Protein AF-A0A2E4TAY1-F1 (afdb_monomer_lite)

Structure (mmCIF, N/CA/C/O backbone):
data_AF-A0A2E4TAY1-F1
#
_entry.id   AF-A0A2E4TAY1-F1
#
loop_
_atom_site.group_PDB
_atom_site.id
_atom_site.type_symbol
_atom_site.label_atom_id
_atom_site.label_alt_id
_atom_site.label_comp_id
_atom_site.label_asym_id
_atom_site.label_entity_id
_atom_site.label_seq_id
_atom_site.pdbx_PDB_ins_code
_atom_site.Cartn_x
_atom_site.Cartn_y
_atom_site.Cartn_z
_atom_site.occupancy
_atom_site.B_iso_or_equiv
_atom_site.auth_seq_id
_atom_site.auth_comp_id
_atom_site.auth_asym_id
_atom_site.auth_atom_id
_atom_site.pdbx_PDB_model_num
ATOM 1 N N . MET A 1 1 ? -22.477 -65.870 -22.272 1.00 44.25 1 MET A N 1
ATOM 2 C CA . MET A 1 1 ? -21.731 -65.241 -21.163 1.00 44.25 1 MET A CA 1
ATOM 3 C C . MET A 1 1 ? -20.694 -64.303 -21.758 1.00 44.25 1 MET A C 1
ATOM 5 O O . MET A 1 1 ? -19.669 -64.761 -22.239 1.00 44.25 1 MET A O 1
ATOM 9 N N . ARG A 1 2 ? -21.010 -63.009 -21.835 1.00 37.31 2 ARG A N 1
ATOM 10 C CA . ARG A 1 2 ? -20.084 -61.945 -22.236 1.00 37.31 2 ARG A CA 1
ATOM 11 C C . ARG A 1 2 ? -20.326 -60.796 -21.263 1.00 37.31 2 ARG A C 1
ATOM 13 O O . ARG A 1 2 ? -21.414 -60.233 -21.249 1.00 37.31 2 ARG A O 1
ATOM 20 N N . HIS A 1 3 ? -19.347 -60.566 -20.396 1.00 42.03 3 HIS A N 1
ATOM 21 C CA . HIS A 1 3 ? -19.322 -59.467 -19.441 1.00 42.03 3 HIS A CA 1
ATOM 22 C C . HIS A 1 3 ? -19.218 -58.146 -20.204 1.00 42.03 3 HIS A C 1
ATOM 24 O O . HIS A 1 3 ? -18.270 -57.957 -20.963 1.00 42.03 3 HIS A O 1
ATOM 30 N N . LEU A 1 4 ? -20.189 -57.256 -20.008 1.00 39.69 4 LEU A N 1
ATOM 31 C CA . LEU A 1 4 ? -20.118 -55.872 -20.460 1.00 39.69 4 LEU A CA 1
ATOM 32 C C . LEU A 1 4 ? -20.006 -54.995 -19.209 1.00 39.69 4 LEU A C 1
ATOM 34 O O . LEU A 1 4 ? -20.989 -54.750 -18.514 1.00 39.69 4 LEU A O 1
ATOM 38 N N . SER A 1 5 ? -18.772 -54.619 -18.883 1.00 43.50 5 SER A N 1
ATOM 39 C CA . SER A 1 5 ? -18.446 -53.682 -17.813 1.00 43.50 5 SER A CA 1
ATOM 40 C C . SER A 1 5 ? -18.876 -52.277 -18.237 1.00 43.50 5 SER A C 1
ATOM 42 O O . SER A 1 5 ? -18.315 -51.719 -19.176 1.00 43.50 5 SER A O 1
ATOM 44 N N . PHE A 1 6 ? -19.868 -51.708 -17.555 1.00 42.25 6 PHE A N 1
ATOM 45 C CA . PHE A 1 6 ? -20.199 -50.289 -17.660 1.00 42.25 6 PHE A CA 1
ATOM 46 C C . PHE A 1 6 ? -19.189 -49.489 -16.826 1.00 42.25 6 PHE A C 1
ATOM 48 O O . PHE A 1 6 ? -19.250 -49.498 -15.598 1.00 42.25 6 PHE A O 1
ATOM 55 N N . LEU A 1 7 ? -18.245 -48.818 -17.494 1.00 43.03 7 LEU A N 1
ATOM 56 C CA . LEU A 1 7 ? -17.467 -47.735 -16.894 1.00 43.03 7 LEU A CA 1
ATOM 57 C C . LEU A 1 7 ? -18.375 -46.501 -16.809 1.00 43.03 7 LEU A C 1
ATOM 59 O O . LEU A 1 7 ? -18.762 -45.937 -17.831 1.00 43.03 7 LEU A O 1
ATOM 63 N N . LEU A 1 8 ? -18.723 -46.096 -15.591 1.00 43.66 8 LEU A N 1
ATOM 64 C CA . LEU A 1 8 ? -19.382 -44.826 -15.314 1.00 43.66 8 LEU A CA 1
ATOM 65 C C . LEU A 1 8 ? -18.298 -43.735 -15.297 1.00 43.66 8 LEU A C 1
ATOM 67 O O . LEU A 1 8 ? -17.559 -43.610 -14.323 1.00 43.66 8 LEU A O 1
ATOM 71 N N . ALA A 1 9 ? -18.158 -42.984 -16.389 1.00 47.88 9 ALA A N 1
ATOM 72 C CA . ALA A 1 9 ? -17.313 -41.796 -16.422 1.00 47.88 9 ALA A CA 1
ATOM 73 C C . ALA A 1 9 ? -18.038 -40.659 -15.683 1.00 47.88 9 ALA A C 1
ATOM 75 O O . ALA A 1 9 ? -18.974 -40.061 -16.211 1.00 47.88 9 ALA A O 1
ATOM 76 N N . ALA A 1 10 ? -17.633 -40.389 -14.441 1.00 51.81 10 ALA A N 1
ATOM 77 C CA . ALA A 1 10 ? -18.048 -39.196 -13.717 1.00 51.81 10 ALA A CA 1
ATOM 78 C C . ALA A 1 10 ? -17.361 -37.978 -14.357 1.00 51.81 10 ALA A C 1
ATOM 80 O O . ALA A 1 10 ? -16.172 -37.741 -14.158 1.00 51.81 10 ALA A O 1
ATOM 81 N N . CYS A 1 11 ? -18.109 -37.239 -15.176 1.00 45.25 11 CYS A N 1
ATOM 82 C CA . CYS A 1 11 ? -17.707 -35.935 -15.684 1.00 45.25 11 CYS A CA 1
ATOM 83 C C . CYS A 1 11 ? -17.751 -34.943 -14.512 1.00 45.25 11 CYS A C 1
ATOM 85 O O . CYS A 1 11 ? -18.814 -34.452 -14.141 1.00 45.25 11 CYS A O 1
ATOM 87 N N . PHE A 1 12 ? -16.600 -34.726 -13.874 1.00 43.72 12 PHE A N 1
ATOM 88 C CA . PHE A 1 12 ? -16.420 -33.708 -12.845 1.00 43.72 12 PHE A CA 1
ATOM 89 C C . PHE A 1 12 ? -16.287 -32.361 -13.563 1.00 43.72 12 PHE A C 1
ATOM 91 O O . PHE A 1 12 ? -15.205 -31.974 -14.000 1.00 43.72 12 PHE A O 1
ATOM 98 N N . THR A 1 13 ? -17.411 -31.681 -13.777 1.00 47.25 13 THR A N 1
ATOM 99 C CA . THR A 1 13 ? -17.416 -30.291 -14.231 1.00 47.25 13 THR A CA 1
ATOM 100 C C . THR A 1 13 ? -16.798 -29.445 -13.126 1.00 47.25 13 THR A C 1
ATOM 102 O O . THR A 1 13 ? -17.443 -29.177 -12.112 1.00 47.25 13 THR A O 1
ATOM 105 N N . CYS A 1 14 ? -15.531 -29.074 -13.299 1.00 45.16 14 CYS A N 1
ATOM 106 C CA . CYS A 1 14 ? -14.877 -28.063 -12.485 1.00 45.16 14 CYS A CA 1
ATOM 107 C C . CYS A 1 14 ? -15.570 -26.730 -12.798 1.00 45.16 14 CYS A C 1
ATOM 109 O O . CYS A 1 14 ? -15.295 -26.099 -13.816 1.00 45.16 14 CYS A O 1
ATOM 111 N N . PHE A 1 15 ? -16.559 -26.365 -11.984 1.00 40.81 15 PHE A N 1
ATOM 112 C CA . PHE A 1 15 ? -17.080 -25.008 -11.960 1.00 40.81 15 PHE A CA 1
ATOM 113 C C . PHE A 1 15 ? -15.963 -24.150 -11.369 1.00 40.81 15 PHE A C 1
ATOM 115 O O . PHE A 1 15 ? -15.734 -24.170 -10.160 1.00 40.81 15 PHE A O 1
ATOM 122 N N . SER A 1 16 ? -15.232 -23.444 -12.226 1.00 41.03 16 SER A N 1
ATOM 123 C CA . SER A 1 16 ? -14.390 -22.334 -11.799 1.00 41.03 16 SER A CA 1
ATOM 124 C C . SER A 1 16 ? -15.330 -21.241 -11.301 1.00 41.03 16 SER A C 1
ATOM 126 O O . SER A 1 16 ? -15.801 -20.412 -12.076 1.00 41.03 16 SER A O 1
ATOM 128 N N . PHE A 1 17 ? -15.683 -21.286 -10.018 1.00 37.72 17 PHE A N 1
ATOM 129 C CA . PHE A 1 17 ? -16.203 -20.103 -9.355 1.00 37.72 17 PHE A CA 1
ATOM 130 C C . PHE A 1 17 ? -15.090 -19.063 -9.430 1.00 37.72 17 PHE A C 1
ATOM 132 O O . PHE A 1 17 ? -13.968 -19.332 -9.000 1.00 37.72 17 PHE A O 1
ATOM 139 N N . ALA A 1 18 ? -15.383 -17.910 -10.031 1.00 38.72 18 ALA A N 1
ATOM 140 C CA . ALA A 1 18 ? -14.562 -16.731 -9.835 1.00 38.72 18 ALA A CA 1
ATOM 141 C C . ALA A 1 18 ? -14.523 -16.496 -8.321 1.00 38.72 18 ALA A C 1
ATOM 143 O O . ALA A 1 18 ? -15.546 -16.181 -7.713 1.00 38.72 18 ALA A O 1
ATOM 144 N N . LEU A 1 19 ? -13.377 -16.782 -7.707 1.00 40.88 19 LEU A N 1
ATOM 145 C CA . LEU A 1 19 ? -13.126 -16.467 -6.315 1.00 40.88 19 LEU A CA 1
ATOM 146 C C . LEU A 1 19 ? -12.999 -14.941 -6.286 1.00 40.88 19 LEU A C 1
ATOM 148 O O . LEU A 1 19 ? -11.935 -14.408 -6.583 1.00 40.88 19 LEU A O 1
ATOM 152 N N . ALA A 1 20 ? -14.101 -14.226 -6.048 1.00 47.81 20 ALA A N 1
ATOM 153 C CA . ALA A 1 20 ? -13.974 -12.852 -5.583 1.00 47.81 20 ALA A CA 1
ATOM 154 C C . ALA A 1 20 ? -13.114 -12.918 -4.315 1.00 47.81 20 ALA A C 1
ATOM 156 O O . ALA A 1 20 ? -13.342 -13.807 -3.487 1.00 47.81 20 ALA A O 1
ATOM 157 N N . ALA A 1 21 ? -12.090 -12.070 -4.208 1.00 54.12 21 ALA A N 1
ATOM 158 C CA . ALA A 1 21 ? -11.317 -11.965 -2.980 1.00 54.12 21 ALA A CA 1
ATOM 159 C C . ALA A 1 21 ? -12.310 -11.725 -1.835 1.00 54.12 21 ALA A C 1
ATOM 161 O O . ALA A 1 21 ? -13.101 -10.786 -1.873 1.00 54.12 21 ALA A O 1
ATOM 162 N N . GLN A 1 22 ? -12.368 -12.664 -0.896 1.00 73.44 22 GLN A N 1
ATOM 163 C CA . GLN A 1 22 ? -13.282 -12.575 0.233 1.00 73.44 22 GLN A CA 1
ATOM 164 C C . GLN A 1 22 ? -12.570 -11.808 1.334 1.00 73.44 22 GLN A C 1
ATOM 166 O O . GLN A 1 22 ? -11.493 -12.222 1.772 1.00 73.44 22 GLN A O 1
ATOM 171 N N . ASN A 1 23 ? -13.170 -10.715 1.797 1.00 92.25 23 ASN A N 1
ATOM 172 C CA . ASN A 1 23 ? -12.646 -10.011 2.954 1.00 92.25 23 ASN A CA 1
ATOM 173 C C . ASN A 1 23 ? -12.952 -10.801 4.210 1.00 92.25 23 ASN A C 1
ATOM 175 O O . ASN A 1 23 ? -14.109 -10.969 4.593 1.00 92.25 23 ASN A O 1
ATOM 179 N N . LEU A 1 24 ? -11.892 -11.259 4.859 1.00 95.81 24 LEU A N 1
ATOM 180 C CA . LEU A 1 24 ? -11.953 -11.964 6.122 1.00 95.81 24 LEU A CA 1
ATOM 181 C C . LEU A 1 24 ? -11.335 -11.083 7.203 1.00 95.81 24 LEU A C 1
ATOM 183 O O . LEU A 1 24 ? -10.310 -10.434 6.985 1.00 95.81 24 LEU A O 1
ATOM 187 N N . THR A 1 25 ? -11.906 -11.104 8.406 1.00 96.19 25 THR A N 1
ATOM 188 C CA . THR A 1 25 ? -11.327 -10.410 9.571 1.00 96.19 25 THR A CA 1
ATOM 189 C C . THR A 1 25 ? -9.891 -10.840 9.878 1.00 96.19 25 THR A C 1
ATOM 191 O O . THR A 1 25 ? -9.180 -10.113 10.561 1.00 96.19 25 THR A O 1
ATOM 194 N N . GLY A 1 26 ? -9.458 -12.014 9.406 1.00 93.75 26 GLY A N 1
ATOM 195 C CA . GLY A 1 26 ? -8.096 -12.513 9.574 1.00 93.75 26 GLY A CA 1
ATOM 196 C C . GLY A 1 26 ? -7.120 -12.220 8.438 1.00 93.75 26 GLY A C 1
ATOM 197 O O . GLY A 1 26 ? -5.929 -12.455 8.629 1.00 93.75 26 GLY A O 1
ATOM 198 N N . THR A 1 27 ? -7.587 -11.737 7.285 1.00 91.88 27 THR A N 1
ATOM 199 C CA . THR A 1 27 ? -6.725 -11.400 6.134 1.00 91.88 27 THR A CA 1
ATOM 200 C C . THR A 1 27 ? -6.729 -9.914 5.804 1.00 91.88 27 THR A C 1
ATOM 202 O O . THR A 1 27 ? -5.795 -9.435 5.171 1.00 91.88 27 THR A O 1
ATOM 205 N N . CYS A 1 28 ? -7.758 -9.190 6.233 1.00 95.12 28 CYS A N 1
ATOM 206 C CA . CYS A 1 28 ? -7.860 -7.752 6.067 1.00 95.12 28 CYS A CA 1
ATOM 207 C C . CYS A 1 28 ? -6.932 -7.016 7.043 1.00 95.12 28 CYS A C 1
ATOM 209 O O . CYS A 1 28 ? -6.973 -7.245 8.253 1.00 95.12 28 CYS A O 1
ATOM 211 N N . ASP A 1 29 ? -6.139 -6.084 6.525 1.00 94.94 29 ASP A N 1
ATOM 212 C CA . ASP A 1 29 ? -5.147 -5.295 7.263 1.00 94.94 29 ASP A CA 1
ATOM 213 C C . ASP A 1 29 ? -5.753 -4.331 8.295 1.00 94.94 29 ASP A C 1
ATOM 215 O O . ASP A 1 29 ? -5.083 -3.933 9.246 1.00 94.94 29 ASP A O 1
ATOM 219 N N . LEU A 1 30 ? -7.043 -4.008 8.164 1.00 95.62 30 LEU A N 1
ATOM 220 C CA . LEU A 1 30 ? -7.785 -3.193 9.132 1.00 95.62 30 LEU A CA 1
ATOM 221 C C . LEU A 1 30 ? -7.914 -3.851 10.520 1.00 95.62 30 LEU A C 1
ATOM 223 O O . LEU A 1 30 ? -8.252 -3.176 11.498 1.00 95.62 30 LEU A O 1
ATOM 227 N N . PHE A 1 31 ? -7.692 -5.166 10.615 1.00 96.50 31 PHE A N 1
ATOM 228 C CA . PHE A 1 31 ? -7.777 -5.923 11.859 1.00 96.50 31 PHE A CA 1
ATOM 229 C C . PHE A 1 31 ? -6.379 -6.269 12.371 1.00 96.50 31 PHE A C 1
ATOM 231 O O . PHE A 1 31 ? -5.722 -7.194 11.903 1.00 96.50 31 PHE A O 1
ATOM 238 N N . GLU A 1 32 ? -5.947 -5.555 13.405 1.00 94.56 32 GLU A N 1
ATOM 239 C CA . GLU A 1 32 ? -4.673 -5.811 14.071 1.00 94.56 32 GLU A CA 1
ATOM 240 C C . GLU A 1 32 ? -4.727 -7.104 14.897 1.00 94.56 32 GLU A C 1
ATOM 242 O O . GLU A 1 32 ? -5.757 -7.440 15.497 1.00 94.56 32 GLU A O 1
ATOM 247 N N . GLU A 1 33 ? -3.586 -7.787 15.022 1.00 93.06 33 GLU A N 1
ATOM 248 C CA . GLU A 1 33 ? -3.459 -8.917 15.939 1.00 93.06 33 GLU A CA 1
ATOM 249 C C . GLU A 1 33 ? -3.536 -8.436 17.399 1.00 93.06 33 GLU A C 1
ATOM 251 O O . GLU A 1 33 ? -2.726 -7.647 17.892 1.00 93.06 33 GLU A O 1
ATOM 256 N N . GLY A 1 34 ? -4.545 -8.916 18.117 1.00 89.62 34 GLY A N 1
ATOM 257 C CA . GLY A 1 34 ? -4.773 -8.625 19.522 1.00 89.62 34 GLY A CA 1
ATOM 258 C C . GLY A 1 34 ? -4.040 -9.586 20.454 1.00 89.62 34 GLY A C 1
ATOM 259 O O . GLY A 1 34 ? -3.967 -10.787 20.226 1.00 89.62 34 GLY A O 1
ATOM 260 N N . ASN A 1 35 ? -3.628 -9.097 21.626 1.00 89.75 35 ASN A N 1
ATOM 261 C CA . ASN A 1 35 ? -2.926 -9.890 22.652 1.00 89.75 35 ASN A CA 1
ATOM 262 C C . ASN A 1 35 ? -3.788 -10.983 23.326 1.00 89.75 35 ASN A C 1
ATOM 264 O O . ASN A 1 35 ? -3.358 -11.619 24.290 1.00 89.75 35 ASN A O 1
ATOM 268 N N . SER A 1 36 ? -5.040 -11.152 22.902 1.00 92.69 36 SER A N 1
ATOM 269 C CA . SER A 1 36 ? -6.010 -12.058 23.505 1.00 92.69 36 SER A CA 1
ATOM 270 C C . SER A 1 36 ? -6.272 -13.219 22.561 1.00 92.69 36 SER A C 1
ATOM 272 O O . SER A 1 36 ? -6.950 -13.038 21.559 1.00 92.69 36 SER A O 1
ATOM 274 N N . ALA A 1 37 ? -5.860 -14.432 22.933 1.00 92.19 37 ALA A N 1
ATOM 275 C CA . ALA A 1 37 ? -6.095 -15.630 22.118 1.00 92.19 37 ALA A CA 1
ATOM 276 C C . ALA A 1 37 ? -7.586 -15.908 21.824 1.00 92.19 37 ALA A C 1
ATOM 278 O O . ALA A 1 37 ? -7.911 -16.555 20.839 1.00 92.19 37 ALA A O 1
ATOM 279 N N . SER A 1 38 ? -8.501 -15.427 22.672 1.00 94.50 38 SER A N 1
ATOM 280 C CA . SER A 1 38 ? -9.954 -15.531 22.457 1.00 94.50 38 SER A CA 1
ATOM 281 C C . SER A 1 38 ? -10.560 -14.378 21.654 1.00 94.50 38 SER A C 1
ATOM 283 O O . SER A 1 38 ? -11.731 -14.447 21.294 1.00 94.50 38 SER A O 1
ATOM 285 N N . TRP A 1 39 ? -9.786 -13.317 21.412 1.00 96.38 39 TRP A N 1
ATOM 286 C CA . TRP A 1 39 ? -10.200 -12.115 20.682 1.00 96.38 39 TRP A CA 1
ATOM 287 C C . TRP A 1 39 ? -9.041 -11.585 19.821 1.00 96.38 39 TRP A C 1
ATOM 289 O O . TRP A 1 39 ? -8.554 -10.479 20.087 1.00 96.38 39 TRP A O 1
ATOM 299 N N . PRO A 1 40 ? -8.532 -12.409 18.886 1.00 96.69 40 PRO A N 1
ATOM 300 C CA . PRO A 1 40 ? -7.261 -12.146 18.221 1.00 96.69 40 PRO A CA 1
ATOM 301 C C . PRO A 1 40 ? -7.331 -11.089 17.115 1.00 96.69 40 PRO A C 1
ATOM 303 O O . PRO A 1 40 ? -6.284 -10.577 16.758 1.00 96.69 40 PRO A O 1
ATOM 306 N N . TYR A 1 41 ? -8.508 -10.718 16.605 1.00 97.88 41 TYR A N 1
ATOM 307 C CA . TYR A 1 41 ? -8.628 -9.747 15.506 1.00 97.88 41 TYR A CA 1
ATOM 308 C C . TYR A 1 41 ? -9.264 -8.460 16.012 1.00 97.88 41 TYR A C 1
ATOM 310 O O . TYR A 1 41 ? -10.348 -8.492 16.601 1.00 97.88 41 TYR A O 1
ATOM 318 N N . VAL A 1 42 ? -8.582 -7.329 15.849 1.00 98.00 42 VAL A N 1
ATOM 319 C CA . VAL A 1 42 ? -8.927 -6.084 16.536 1.00 98.00 42 VAL A CA 1
ATOM 320 C C . VAL A 1 42 ? -9.044 -4.930 15.552 1.00 98.00 42 VAL A C 1
ATOM 322 O O . VAL A 1 42 ? -8.051 -4.445 15.031 1.00 98.00 42 VAL A O 1
ATOM 325 N N . LEU A 1 43 ? -10.262 -4.419 15.393 1.00 97.88 43 LEU A N 1
ATOM 326 C CA . LEU A 1 43 ? -10.528 -3.171 14.688 1.00 97.88 43 LEU A CA 1
ATOM 327 C C . LEU A 1 43 ? -10.475 -2.006 15.682 1.00 97.88 43 LEU A C 1
ATOM 329 O O . LEU A 1 43 ? -11.249 -1.960 16.648 1.00 97.88 43 LEU A O 1
ATOM 333 N N . THR A 1 44 ? -9.572 -1.054 15.464 1.00 97.12 44 THR A N 1
ATOM 334 C CA . THR A 1 44 ? -9.494 0.167 16.277 1.00 97.12 44 THR A CA 1
ATOM 335 C C . THR A 1 44 ? -10.462 1.211 15.724 1.00 97.12 44 THR A C 1
ATOM 337 O O . THR A 1 44 ? -10.359 1.593 14.570 1.00 97.12 44 THR A O 1
ATOM 340 N N . ALA A 1 45 ? -11.403 1.678 16.549 1.00 97.12 45 ALA A N 1
ATOM 341 C CA . ALA A 1 45 ? -12.355 2.714 16.147 1.00 97.12 45 ALA A CA 1
ATOM 342 C C . ALA A 1 45 ? -11.848 4.125 16.459 1.00 97.12 45 ALA A C 1
ATOM 344 O O . ALA A 1 45 ? -12.112 5.059 15.716 1.00 97.12 45 ALA A O 1
ATOM 345 N N . THR A 1 46 ? -11.160 4.276 17.594 1.00 97.25 46 THR A N 1
ATOM 346 C CA . THR A 1 46 ? -10.519 5.532 17.991 1.00 97.25 46 THR A CA 1
ATOM 347 C C . THR A 1 46 ? -9.483 5.299 19.095 1.00 97.25 46 THR A C 1
ATOM 349 O O . THR A 1 46 ? -9.593 4.355 19.894 1.00 97.25 46 THR A O 1
ATOM 352 N N . SER A 1 47 ? -8.491 6.179 19.149 1.00 96.31 47 SER A N 1
ATOM 353 C CA . SER A 1 47 ? -7.466 6.349 20.170 1.00 96.31 47 SER A CA 1
ATOM 354 C C . SER A 1 47 ? -7.730 7.619 21.006 1.00 96.31 47 SER A C 1
ATOM 356 O O . SER A 1 47 ? -8.468 8.497 20.568 1.00 96.31 47 SER A O 1
ATOM 358 N N . PRO A 1 48 ? -7.147 7.766 22.213 1.00 95.06 48 PRO A N 1
ATOM 359 C CA . PRO A 1 48 ? -7.395 8.937 23.056 1.00 95.06 48 PRO A CA 1
ATOM 360 C C . PRO A 1 48 ? -6.918 10.252 22.427 1.00 95.06 48 PRO A C 1
ATOM 362 O O . PRO A 1 48 ? -7.485 11.297 22.727 1.00 95.06 48 PRO A O 1
ATOM 365 N N . ASP A 1 49 ? -5.910 10.196 21.557 1.00 94.44 49 ASP A N 1
ATOM 366 C CA . ASP A 1 49 ? -5.346 11.378 20.904 1.00 94.44 49 ASP A CA 1
ATOM 367 C C . ASP A 1 49 ? -6.173 11.823 19.682 1.00 94.44 49 ASP A C 1
ATOM 369 O O . ASP A 1 49 ? -5.977 12.927 19.168 1.00 94.44 49 ASP A O 1
ATOM 373 N N . ASP A 1 50 ? -7.131 11.001 19.238 1.00 93.88 50 ASP A N 1
ATOM 374 C CA . ASP A 1 50 ? -7.969 11.322 18.089 1.00 93.88 50 ASP A CA 1
ATOM 375 C C . ASP A 1 50 ? -9.021 12.386 18.450 1.00 93.88 50 ASP A C 1
ATOM 377 O O . ASP A 1 50 ? -9.715 12.284 19.476 1.00 93.88 50 ASP A O 1
ATOM 381 N N . PRO A 1 51 ? -9.247 13.378 17.572 1.00 92.62 51 PRO A N 1
ATOM 382 C CA . PRO A 1 51 ? -10.369 14.292 17.709 1.00 92.62 51 PRO A CA 1
ATOM 383 C C . PRO A 1 51 ? -11.700 13.532 17.777 1.00 92.62 51 PRO A C 1
ATOM 385 O O . PRO A 1 51 ? -12.059 12.785 16.873 1.00 92.62 51 PRO A O 1
ATOM 388 N N . GLY A 1 52 ? -12.471 13.751 18.843 1.00 92.88 52 GLY A N 1
ATOM 389 C CA . GLY A 1 52 ? -13.777 13.105 19.001 1.00 92.88 52 GLY A CA 1
ATOM 390 C C . GLY A 1 52 ? -13.728 11.691 19.585 1.00 92.88 52 GLY A C 1
ATOM 391 O O . GLY A 1 52 ? -14.760 11.023 19.597 1.00 92.88 52 GLY A O 1
ATOM 392 N N . SER A 1 53 ? -12.603 11.251 20.155 1.00 96.75 53 SER A N 1
ATOM 393 C CA . SER A 1 53 ? -12.495 9.946 20.831 1.00 96.75 53 SER A CA 1
ATOM 394 C C . SER A 1 53 ? -13.518 9.747 21.972 1.00 96.75 53 SER A C 1
ATOM 396 O O . SER A 1 53 ? -14.010 8.641 22.245 1.00 96.75 53 SER A O 1
ATOM 398 N N . SER A 1 54 ? -13.936 10.847 22.604 1.00 96.56 54 SER A N 1
ATOM 399 C CA . SER A 1 54 ? -15.005 10.894 23.609 1.00 96.56 54 SER A CA 1
ATOM 400 C C . SER A 1 54 ? -16.427 10.785 23.029 1.00 96.56 54 SER A C 1
ATOM 402 O O . SER A 1 54 ? -17.361 10.434 23.760 1.00 96.56 54 SER A O 1
ATOM 404 N N . ALA A 1 55 ? -16.619 11.017 21.726 1.00 97.25 55 ALA A N 1
ATOM 405 C CA . ALA A 1 55 ? -17.912 10.930 21.049 1.00 97.25 55 ALA A CA 1
ATOM 406 C C . ALA A 1 55 ? -18.409 9.479 20.923 1.00 97.25 55 ALA A C 1
ATOM 408 O O . ALA A 1 55 ? -17.702 8.515 21.239 1.00 97.25 55 ALA A O 1
ATOM 409 N N . SER A 1 56 ? -19.665 9.318 20.495 1.00 97.56 56 SER A N 1
ATOM 410 C CA . SER A 1 56 ? -20.230 7.993 20.232 1.00 97.56 56 SER A CA 1
ATOM 411 C C . SER A 1 56 ? -19.475 7.331 19.086 1.00 97.56 56 SER A C 1
ATOM 413 O O . SER A 1 56 ? -19.298 7.963 18.054 1.00 97.56 56 SER A O 1
ATOM 415 N N . GLN A 1 57 ? -19.085 6.072 19.268 1.00 98.12 57 GLN A N 1
ATOM 416 C CA . GLN A 1 57 ? -18.381 5.294 18.249 1.00 98.12 57 GLN A CA 1
ATOM 417 C C . GLN A 1 57 ? -19.323 4.224 17.708 1.00 98.12 57 GLN A C 1
ATOM 419 O O . GLN A 1 57 ? -19.909 3.492 18.510 1.00 98.12 57 GLN A O 1
ATOM 424 N N . THR A 1 58 ? -19.488 4.132 16.393 1.00 97.88 58 THR A N 1
ATOM 425 C CA . THR A 1 58 ? -20.379 3.139 15.772 1.00 97.88 58 THR A CA 1
ATOM 426 C C . THR A 1 58 ? -19.614 2.315 14.755 1.00 97.88 58 THR A C 1
ATOM 428 O O . THR A 1 58 ? -18.905 2.890 13.944 1.00 97.88 58 THR A O 1
ATOM 431 N N . MET A 1 59 ? -19.764 0.995 14.791 1.00 98.12 59 MET A N 1
ATOM 432 C CA . MET A 1 59 ? -19.291 0.100 13.739 1.00 98.12 59 MET A CA 1
ATOM 433 C C . MET A 1 59 ? -20.484 -0.588 13.093 1.00 98.12 59 MET A C 1
ATOM 435 O O . MET A 1 59 ? -21.390 -1.045 13.796 1.00 98.12 59 MET A O 1
ATOM 439 N N . GLU A 1 60 ? -20.474 -0.643 11.769 1.00 98.31 60 GLU A N 1
ATOM 440 C CA . GLU A 1 60 ? -21.397 -1.458 10.991 1.00 98.31 60 GLU A CA 1
ATOM 441 C C . GLU A 1 60 ? -20.595 -2.437 10.148 1.00 98.31 60 GLU A C 1
ATOM 443 O O . GLU A 1 60 ? -19.686 -2.033 9.429 1.00 98.31 60 GLU A O 1
ATOM 448 N N . ILE A 1 61 ? -20.924 -3.721 10.247 1.00 98.06 61 ILE A N 1
ATOM 449 C CA . ILE A 1 61 ? -20.297 -4.775 9.452 1.00 98.06 61 ILE A CA 1
ATOM 450 C C . ILE A 1 61 ? -21.380 -5.658 8.842 1.00 98.06 61 ILE A C 1
ATOM 452 O O . ILE A 1 61 ? -22.241 -6.173 9.562 1.00 98.06 61 ILE A O 1
ATOM 456 N N . ASN A 1 62 ? -21.367 -5.820 7.521 1.00 97.25 62 ASN A N 1
ATOM 457 C CA . ASN A 1 62 ? -22.259 -6.752 6.838 1.00 97.25 62 ASN A CA 1
ATOM 458 C C . ASN A 1 62 ? -21.549 -8.094 6.667 1.00 97.25 62 ASN A C 1
ATOM 460 O O . ASN A 1 62 ? -20.599 -8.202 5.903 1.00 97.25 62 ASN A O 1
ATOM 464 N N . VAL A 1 63 ? -21.995 -9.103 7.415 1.00 97.38 63 VAL A N 1
ATOM 465 C CA . VAL A 1 63 ? -21.368 -10.429 7.449 1.00 97.38 63 VAL A CA 1
ATOM 466 C C . VAL A 1 63 ? -22.011 -11.332 6.402 1.00 97.38 63 VAL A C 1
ATOM 468 O O . VAL A 1 63 ? -23.220 -11.574 6.442 1.00 97.38 63 VAL A O 1
ATOM 471 N N . LEU A 1 64 ? -21.199 -11.876 5.502 1.00 95.81 64 LEU A N 1
ATOM 472 C CA . LEU A 1 64 ? -21.625 -12.803 4.454 1.00 95.81 64 LEU A CA 1
ATOM 473 C C .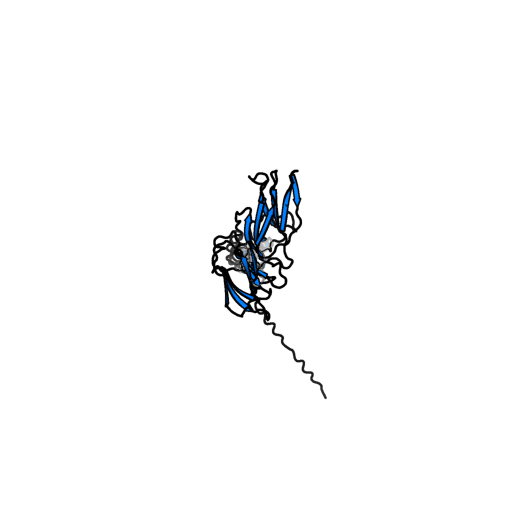 LEU A 1 64 ? -21.546 -14.264 4.900 1.00 95.81 64 LEU A C 1
ATOM 475 O O . LEU A 1 64 ? -22.446 -15.054 4.602 1.00 95.81 64 LEU A O 1
ATOM 479 N N . ALA A 1 65 ? -20.514 -14.606 5.670 1.00 95.69 65 ALA A N 1
ATOM 480 C CA . ALA A 1 65 ? -20.303 -15.931 6.238 1.00 95.69 65 ALA A CA 1
ATOM 481 C C . ALA A 1 65 ? -19.476 -15.846 7.527 1.00 95.69 65 ALA A C 1
ATOM 483 O O . ALA A 1 65 ? -18.744 -14.890 7.760 1.00 95.69 65 ALA A O 1
ATOM 484 N N . MET A 1 66 ? -19.612 -16.843 8.401 1.00 95.75 66 MET A N 1
ATOM 485 C CA . MET A 1 66 ? -18.826 -16.947 9.633 1.00 95.75 66 MET A CA 1
ATOM 486 C C . MET A 1 66 ? -18.915 -18.366 10.208 1.00 95.75 66 MET A C 1
ATOM 488 O O . MET A 1 66 ? -19.908 -19.061 9.962 1.00 95.75 66 MET A O 1
ATOM 492 N N . PRO A 1 67 ? -17.937 -18.801 11.017 1.00 95.62 67 PRO A N 1
ATOM 493 C CA . PRO A 1 67 ? -18.047 -20.048 11.759 1.00 95.62 67 PRO A CA 1
ATOM 494 C C . PRO A 1 67 ? -19.083 -19.952 12.887 1.00 95.62 67 PRO A C 1
ATOM 496 O O . PRO A 1 67 ? -19.366 -18.877 13.428 1.00 95.62 67 PRO A O 1
ATOM 499 N N . ASP A 1 68 ? -19.610 -21.107 13.295 1.00 92.75 68 ASP A N 1
ATOM 500 C CA . ASP A 1 68 ? -20.534 -21.202 14.424 1.00 92.75 68 ASP A CA 1
ATOM 501 C C . ASP A 1 68 ? -19.915 -20.608 15.698 1.00 92.75 68 ASP A C 1
ATOM 503 O O . ASP A 1 68 ? -18.808 -20.957 16.111 1.00 92.75 68 ASP A O 1
ATOM 507 N N . GLY A 1 69 ? -20.659 -19.717 16.355 1.00 89.62 69 GLY A N 1
ATOM 508 C CA . GLY A 1 69 ? -20.216 -19.072 17.592 1.00 89.62 69 GLY A CA 1
ATOM 509 C C . GLY A 1 69 ? -19.250 -17.900 17.398 1.00 89.62 69 GLY A C 1
ATOM 510 O O . GLY A 1 69 ? -18.739 -17.384 18.396 1.00 89.62 69 GLY A O 1
ATOM 511 N N . ALA A 1 70 ? -19.025 -17.442 16.159 1.00 96.25 70 ALA A N 1
ATOM 512 C CA . ALA A 1 70 ? -18.336 -16.182 15.911 1.00 96.25 70 ALA A CA 1
ATOM 513 C C . ALA A 1 70 ? -19.027 -15.031 16.662 1.00 96.25 70 ALA A C 1
ATOM 515 O O . ALA A 1 70 ? -20.249 -14.851 16.633 1.00 96.25 70 ALA A O 1
ATOM 516 N N . SER A 1 71 ? -18.230 -14.261 17.392 1.00 97.88 71 SER A N 1
ATOM 517 C CA . SER A 1 71 ? -18.707 -13.170 18.230 1.00 97.88 71 SER A CA 1
ATOM 518 C C . SER A 1 71 ? -17.735 -12.002 18.182 1.00 97.88 71 SER A C 1
ATOM 520 O O . SER A 1 71 ? -16.569 -12.151 17.807 1.00 97.88 71 SER A O 1
ATOM 522 N N . TYR A 1 72 ? -18.222 -10.832 18.579 1.00 97.81 72 TYR A N 1
ATOM 523 C CA . TYR A 1 72 ? -17.406 -9.650 18.814 1.00 97.81 72 TYR A CA 1
ATOM 524 C C . TYR A 1 72 ? -17.561 -9.184 20.269 1.00 97.81 72 TYR A C 1
ATOM 526 O O . TYR A 1 72 ? -18.528 -9.523 20.959 1.00 97.81 72 TYR A O 1
ATOM 534 N N . ARG A 1 73 ? -16.621 -8.376 20.755 1.00 97.75 73 ARG A N 1
ATOM 535 C CA . ARG A 1 73 ? -16.775 -7.609 21.996 1.00 97.75 73 ARG A CA 1
ATOM 536 C C . ARG A 1 73 ? -16.207 -6.208 21.846 1.00 97.75 73 ARG A C 1
ATOM 538 O O . ARG A 1 73 ? -15.291 -5.968 21.063 1.00 97.75 73 ARG A O 1
ATOM 545 N N . VAL A 1 74 ? -16.710 -5.292 22.665 1.00 98.19 74 VAL A N 1
ATOM 546 C CA . VAL A 1 74 ? -16.179 -3.928 22.760 1.00 98.19 74 VAL A CA 1
ATOM 547 C C . VAL A 1 74 ? -15.106 -3.877 23.843 1.00 98.19 74 VAL A C 1
ATOM 549 O O . VAL A 1 74 ? -15.386 -4.172 25.007 1.00 98.19 74 VAL A O 1
ATOM 552 N N . ALA A 1 75 ? -13.901 -3.454 23.481 1.00 97.69 75 ALA A N 1
ATOM 553 C CA . ALA A 1 75 ? -12.850 -3.076 24.415 1.00 97.69 75 ALA A CA 1
ATOM 554 C C . ALA A 1 75 ? -12.725 -1.549 24.424 1.00 97.69 75 ALA A C 1
ATOM 556 O O . ALA A 1 75 ? -12.642 -0.925 23.370 1.00 97.69 75 ALA A O 1
ATOM 557 N N . LYS A 1 76 ? -12.725 -0.923 25.600 1.00 97.38 76 LYS A N 1
ATOM 558 C CA . LYS A 1 76 ? -12.597 0.537 25.713 1.00 97.38 76 LYS A CA 1
ATOM 559 C C . LYS A 1 76 ? -11.868 0.958 26.974 1.00 97.38 76 LYS A C 1
ATOM 561 O O . LYS A 1 76 ? -11.910 0.227 27.962 1.00 97.38 76 LYS A O 1
ATOM 566 N N . THR A 1 77 ? -11.273 2.143 26.991 1.00 97.75 77 THR A N 1
ATOM 567 C CA . THR A 1 77 ? -10.755 2.713 28.242 1.00 97.75 77 THR A CA 1
ATOM 568 C C . THR A 1 77 ? -11.858 3.434 29.023 1.00 97.75 77 THR A C 1
ATOM 570 O O . THR A 1 77 ? -12.817 3.972 28.463 1.00 97.75 77 THR A O 1
ATOM 573 N N . VAL A 1 78 ? -11.765 3.394 30.353 1.00 95.81 78 VAL A N 1
ATOM 574 C CA . VAL A 1 78 ? -12.609 4.183 31.268 1.00 95.81 78 VAL A CA 1
ATOM 575 C C . VAL A 1 78 ? -11.864 5.433 31.742 1.00 95.81 78 VAL A C 1
ATOM 577 O O . VAL A 1 78 ? -10.673 5.570 31.492 1.00 95.81 78 VAL A O 1
ATOM 580 N N . ALA A 1 79 ? -12.538 6.323 32.480 1.00 94.50 79 ALA A N 1
ATOM 581 C CA . ALA A 1 79 ? -11.995 7.627 32.890 1.00 94.50 79 ALA A CA 1
ATOM 582 C C . ALA A 1 79 ? -10.642 7.557 33.624 1.00 94.50 79 ALA A C 1
ATOM 584 O O . ALA A 1 79 ? -9.862 8.497 33.577 1.00 94.50 79 ALA A O 1
ATOM 585 N N . ASN A 1 80 ? -10.357 6.441 34.301 1.00 93.19 80 ASN A N 1
ATOM 586 C CA . ASN A 1 80 ? -9.094 6.212 35.005 1.00 93.19 80 ASN A CA 1
ATOM 587 C C . ASN A 1 80 ? -7.999 5.580 34.115 1.00 93.19 80 ASN A C 1
ATOM 589 O O . ASN A 1 80 ? -7.053 4.997 34.633 1.00 93.19 80 ASN A O 1
ATOM 593 N N . GLY A 1 81 ? -8.172 5.570 32.791 1.00 91.88 81 GLY A N 1
ATOM 594 C CA . GLY A 1 81 ? -7.246 4.968 31.822 1.00 91.88 81 GLY A CA 1
ATOM 595 C C . GLY A 1 81 ? -7.273 3.434 31.746 1.00 91.88 81 GLY A C 1
ATOM 596 O O . GLY A 1 81 ? -6.728 2.859 30.810 1.00 91.88 81 GLY A O 1
ATOM 597 N N . ASN A 1 82 ? -7.930 2.749 32.688 1.00 96.19 82 ASN A N 1
ATOM 598 C CA . ASN A 1 82 ? -8.023 1.287 32.686 1.00 96.19 82 ASN A CA 1
ATOM 599 C C . ASN A 1 82 ? -8.880 0.763 31.524 1.00 96.19 82 ASN A C 1
ATOM 601 O O . ASN A 1 82 ? -9.887 1.370 31.159 1.00 96.19 82 ASN A O 1
ATOM 605 N N . TRP A 1 83 ? -8.536 -0.419 31.012 1.00 97.00 83 TRP A N 1
ATOM 606 C CA . TRP A 1 83 ? -9.352 -1.126 30.028 1.00 97.00 83 TRP A CA 1
ATOM 607 C C . TRP A 1 83 ? -10.582 -1.777 30.664 1.00 97.00 83 TRP A C 1
ATOM 609 O O . TRP A 1 83 ? -10.507 -2.441 31.698 1.00 97.00 83 TRP A O 1
ATOM 619 N N . PHE A 1 84 ? -11.715 -1.618 29.993 1.00 96.88 84 PHE A N 1
ATOM 620 C CA . PHE A 1 84 ? -12.955 -2.339 30.211 1.00 96.88 84 PHE A CA 1
ATOM 621 C C . PHE A 1 84 ? -13.244 -3.202 28.982 1.00 96.88 84 PHE A C 1
ATOM 623 O O . PHE A 1 84 ? -13.294 -2.699 27.858 1.00 96.88 84 PHE A O 1
ATOM 630 N N . PHE A 1 85 ? -13.483 -4.490 29.210 1.00 97.19 85 PHE A N 1
ATOM 631 C CA . PHE A 1 85 ? -13.871 -5.443 28.175 1.00 97.19 85 PHE A CA 1
ATOM 632 C C . PHE A 1 85 ? -15.339 -5.809 28.371 1.00 97.19 85 PHE A C 1
ATOM 634 O O . PHE A 1 85 ? -15.726 -6.294 29.434 1.00 97.19 85 PHE A O 1
ATOM 641 N N . GLY A 1 86 ? -16.156 -5.542 27.355 1.00 95.94 86 GLY A N 1
ATOM 642 C CA . GLY A 1 86 ? -17.557 -5.934 27.335 1.00 95.94 86 GLY A CA 1
ATOM 643 C C . GLY A 1 86 ? -17.740 -7.449 27.246 1.00 95.94 86 GLY A C 1
ATOM 644 O O . GLY A 1 86 ? -16.799 -8.205 26.994 1.00 95.94 86 GLY A O 1
ATOM 645 N N . ASN A 1 87 ? -18.985 -7.879 27.429 1.00 96.31 87 ASN A N 1
ATOM 646 C CA . ASN A 1 87 ? -19.376 -9.263 27.190 1.00 96.31 87 ASN A CA 1
ATOM 647 C C . ASN A 1 87 ? -19.283 -9.596 25.693 1.00 96.31 87 ASN A C 1
ATOM 649 O O . ASN A 1 87 ? -19.359 -8.701 24.850 1.00 96.31 87 ASN A O 1
ATOM 653 N N . ALA A 1 88 ? -19.150 -10.885 25.384 1.00 97.44 88 ALA A N 1
ATOM 654 C CA . ALA A 1 88 ? -19.265 -11.383 24.020 1.00 97.44 88 ALA A CA 1
ATOM 655 C C . ALA A 1 88 ? -20.683 -11.146 23.487 1.00 97.44 88 ALA A C 1
ATOM 657 O O . ALA A 1 88 ? -21.662 -11.490 24.155 1.00 97.44 88 ALA A O 1
ATOM 658 N N . THR A 1 89 ? -20.777 -10.619 22.274 1.00 97.62 89 THR A N 1
ATOM 659 C CA . THR A 1 89 ? -22.018 -10.500 21.514 1.00 97.62 89 THR A CA 1
ATOM 660 C C . THR A 1 89 ? -21.882 -11.349 20.258 1.00 97.62 89 THR A C 1
ATOM 662 O O . THR A 1 89 ? -20.915 -11.201 19.513 1.00 97.62 89 THR A O 1
ATOM 665 N N . ALA A 1 90 ? -22.823 -12.267 20.036 1.00 97.25 90 ALA A N 1
ATOM 666 C CA . ALA A 1 90 ? -22.822 -13.110 18.845 1.00 97.25 90 ALA A CA 1
ATOM 667 C C . ALA A 1 90 ? -23.000 -12.257 17.582 1.00 97.25 90 ALA A C 1
ATOM 669 O O . ALA A 1 90 ? -23.815 -11.333 17.575 1.00 97.25 90 ALA A O 1
ATOM 670 N N . LEU A 1 91 ? -22.246 -12.585 16.535 1.00 97.31 91 LEU A N 1
ATOM 671 C CA . LEU A 1 91 ? -22.480 -12.041 15.203 1.00 97.31 91 LEU A CA 1
ATOM 672 C C . LEU A 1 91 ? -23.677 -12.751 14.561 1.00 97.31 91 LEU A C 1
ATOM 674 O O . LEU A 1 91 ? -24.052 -13.860 14.949 1.00 97.31 91 LEU A O 1
ATOM 678 N N . SER A 1 92 ? -24.288 -12.092 13.583 1.00 96.12 92 SER A N 1
ATOM 679 C CA . SER A 1 92 ? -25.357 -12.635 12.743 1.00 96.12 92 SER A CA 1
ATOM 680 C C . SER A 1 92 ? -25.019 -12.427 11.269 1.00 96.12 92 SER A C 1
ATOM 682 O O . SER A 1 92 ? -24.282 -11.502 10.945 1.00 96.12 92 SER A O 1
ATOM 684 N N . LEU A 1 93 ? -25.533 -13.279 10.378 1.00 96.69 93 LEU A N 1
ATOM 685 C CA . LEU A 1 93 ? -25.430 -13.027 8.937 1.00 96.69 93 LEU A CA 1
ATOM 686 C C . LEU A 1 93 ? -26.222 -11.763 8.576 1.00 96.69 93 LEU A C 1
ATOM 688 O O . LEU A 1 93 ? -27.323 -11.553 9.093 1.00 96.69 93 LEU A O 1
ATOM 692 N N . GLY A 1 94 ? -25.682 -10.960 7.666 1.00 97.00 94 GLY A N 1
ATOM 693 C CA . GLY A 1 94 ? -26.190 -9.638 7.324 1.00 97.00 94 GLY A CA 1
ATOM 694 C C . GLY A 1 94 ? -25.579 -8.523 8.178 1.00 97.00 94 GLY A C 1
ATOM 695 O O . GLY A 1 94 ? -24.506 -8.668 8.768 1.00 97.00 94 GLY A O 1
ATOM 696 N N . LEU A 1 95 ? -26.268 -7.382 8.229 1.00 97.19 95 LEU A N 1
ATOM 697 C CA . LEU A 1 95 ? -25.771 -6.170 8.872 1.00 97.19 95 LEU A CA 1
ATOM 698 C C . LEU A 1 95 ? -25.797 -6.279 10.403 1.00 97.19 95 LEU A C 1
ATOM 700 O O . LEU A 1 95 ? -26.855 -6.451 11.012 1.00 97.19 95 LEU A O 1
ATOM 704 N N . ASN A 1 96 ? -24.636 -6.095 11.026 1.00 97.81 96 ASN A N 1
ATOM 705 C CA . ASN A 1 96 ? -24.470 -5.974 12.469 1.00 97.81 96 ASN A CA 1
ATOM 706 C C . ASN A 1 96 ? -24.067 -4.531 12.795 1.00 97.81 96 ASN A C 1
ATOM 708 O O . ASN A 1 96 ? -23.013 -4.074 12.361 1.00 97.81 96 ASN A O 1
ATOM 712 N N . THR A 1 97 ? -24.879 -3.833 13.592 1.00 97.69 97 THR A N 1
ATOM 713 C CA . THR A 1 97 ? -24.611 -2.454 14.032 1.00 97.69 97 THR A CA 1
ATOM 714 C C . THR A 1 97 ? -24.271 -2.429 15.518 1.00 97.69 97 THR A C 1
ATOM 716 O O . THR A 1 97 ? -25.026 -2.923 16.360 1.00 97.69 97 THR A O 1
ATOM 719 N N . VAL A 1 98 ? -23.145 -1.808 15.860 1.00 96.50 98 VAL A N 1
ATOM 720 C CA . VAL A 1 98 ? -22.623 -1.720 17.224 1.00 96.50 98 VAL A CA 1
ATOM 721 C C . VAL A 1 98 ? -22.362 -0.267 17.578 1.00 96.50 98 VAL A C 1
ATOM 723 O O . VAL A 1 98 ? -21.519 0.365 16.958 1.00 96.50 98 VAL A O 1
ATOM 726 N N . SER A 1 99 ? -23.003 0.248 18.628 1.00 96.19 99 SER A N 1
ATOM 727 C CA . SER A 1 99 ? -22.768 1.619 19.101 1.00 96.19 99 SER A CA 1
ATOM 728 C C . SER A 1 99 ? -22.234 1.659 20.531 1.00 96.19 99 SER A C 1
ATOM 730 O O . SER A 1 99 ? -22.755 1.020 21.447 1.00 96.19 99 SER A O 1
ATOM 732 N N . VAL A 1 100 ? -21.207 2.477 20.739 1.00 97.25 100 VAL A N 1
ATOM 733 C CA . VAL A 1 100 ? -20.590 2.768 22.033 1.00 97.25 100 VAL A CA 1
ATOM 734 C C . VAL A 1 100 ? -20.870 4.224 22.381 1.00 97.25 100 VAL A C 1
ATOM 736 O O . VAL A 1 100 ? -20.291 5.131 21.796 1.00 97.25 100 VAL A O 1
ATOM 739 N N . ALA A 1 101 ? -21.744 4.449 23.365 1.00 97.44 101 ALA A N 1
ATOM 740 C CA . ALA A 1 101 ? -22.211 5.784 23.744 1.00 97.44 101 ALA A CA 1
ATOM 741 C C . ALA A 1 101 ? -21.076 6.765 24.098 1.00 97.44 101 ALA A C 1
ATOM 743 O O . ALA A 1 101 ? -20.042 6.365 24.645 1.00 97.44 101 ALA A O 1
ATOM 744 N N . ALA A 1 102 ? -21.297 8.055 23.834 1.00 97.44 102 ALA A N 1
ATOM 745 C CA . ALA A 1 102 ? -20.377 9.146 24.162 1.00 97.44 102 ALA A CA 1
ATOM 746 C C . ALA A 1 102 ? -20.102 9.271 25.676 1.00 97.44 102 ALA A C 1
ATOM 748 O O . ALA A 1 102 ? -20.922 8.878 26.509 1.00 97.44 102 ALA A O 1
ATOM 749 N N . VAL A 1 103 ? -18.946 9.832 26.027 1.00 97.31 103 VAL A N 1
ATOM 750 C CA . VAL A 1 103 ? -18.523 10.172 27.399 1.00 97.31 103 VAL A CA 1
ATOM 751 C C . VAL A 1 103 ? -17.868 11.560 27.427 1.00 97.31 103 VAL A C 1
ATOM 753 O O . VAL A 1 103 ? -17.792 12.235 26.410 1.00 97.31 103 VAL A O 1
ATOM 756 N N . SER A 1 104 ? -17.404 12.001 28.600 1.00 96.62 104 SER A N 1
ATOM 757 C CA . SER A 1 104 ? -16.801 13.325 28.820 1.00 96.62 104 SER A CA 1
ATOM 758 C C . SER A 1 104 ? -15.269 13.320 28.935 1.00 96.62 104 SER A C 1
ATOM 760 O O . SER A 1 104 ? -14.705 14.254 29.497 1.00 96.62 104 SER A O 1
ATOM 762 N N . PHE A 1 105 ? -14.605 12.242 28.523 1.00 96.19 105 PHE A N 1
ATOM 763 C CA . PHE A 1 105 ? -13.151 12.082 28.590 1.00 96.19 105 PHE A CA 1
ATOM 764 C C . PHE A 1 105 ? -12.658 11.330 27.355 1.00 96.19 105 PHE A C 1
ATOM 766 O O . PHE A 1 105 ? -13.391 10.504 26.802 1.00 96.19 105 PHE A O 1
ATOM 773 N N . ASP A 1 106 ? -11.425 11.603 26.955 1.00 97.50 106 ASP A N 1
ATOM 774 C CA . ASP A 1 106 ? -10.804 10.960 25.803 1.00 97.50 106 ASP A CA 1
ATOM 775 C C . ASP A 1 106 ? -10.483 9.496 26.105 1.00 97.50 106 ASP A C 1
ATOM 777 O O . ASP A 1 106 ? -10.105 9.131 27.225 1.00 97.50 106 ASP A O 1
ATOM 781 N N . ARG A 1 107 ? -10.702 8.623 25.124 1.00 97.31 107 ARG A N 1
ATOM 782 C CA . ARG A 1 107 ? -10.683 7.173 25.343 1.00 97.31 107 ARG A CA 1
ATOM 783 C C . ARG A 1 107 ? -10.314 6.412 24.085 1.00 97.31 107 ARG A C 1
ATOM 785 O O . ARG A 1 107 ? -10.506 6.891 22.982 1.00 97.31 107 ARG A O 1
ATOM 792 N N . SER A 1 108 ? -9.899 5.167 24.263 1.00 97.44 108 SER A N 1
ATOM 793 C CA . SER A 1 108 ? -9.828 4.210 23.165 1.00 97.44 108 SER A CA 1
ATOM 794 C C . SER A 1 108 ? -11.134 3.436 23.057 1.00 97.44 108 SER A C 1
ATOM 796 O O . SER A 1 108 ? -11.715 3.060 24.082 1.00 97.44 108 SER A O 1
ATOM 798 N N . VAL A 1 109 ? -11.553 3.124 21.832 1.00 98.19 109 VAL A N 1
ATOM 799 C CA . VAL A 1 109 ? -12.595 2.128 21.549 1.00 98.19 109 VAL A CA 1
ATOM 800 C C . VAL A 1 109 ? -12.077 1.184 20.473 1.00 98.19 109 VAL A C 1
ATOM 802 O O . VAL A 1 109 ? -11.610 1.619 19.425 1.00 98.19 109 VAL A O 1
ATOM 805 N N . LYS A 1 110 ? -12.162 -0.117 20.744 1.00 98.19 110 LYS A N 1
ATOM 806 C CA . LYS A 1 110 ? -11.798 -1.191 19.824 1.00 98.19 110 LYS A CA 1
ATOM 807 C C . LYS A 1 110 ? -12.910 -2.236 19.765 1.00 98.19 110 LYS A C 1
ATOM 809 O O . LYS A 1 110 ? -13.530 -2.551 20.788 1.00 98.19 110 LYS A O 1
ATOM 814 N N . PHE A 1 111 ? -13.125 -2.805 18.589 1.00 98.12 111 PHE A N 1
ATOM 815 C CA . PHE A 1 111 ? -13.999 -3.951 18.372 1.00 98.12 111 PHE A CA 1
ATOM 816 C C . PHE A 1 111 ? -13.125 -5.177 18.148 1.00 98.12 111 PHE A C 1
ATOM 818 O O . PHE A 1 111 ? -12.317 -5.207 17.226 1.00 98.12 111 PHE A O 1
ATOM 825 N N . GLN A 1 112 ? -13.238 -6.165 19.031 1.00 98.19 112 GLN A N 1
ATOM 826 C CA . GLN A 1 112 ? -12.439 -7.382 18.940 1.00 98.19 112 GLN A CA 1
ATOM 827 C C . GLN A 1 112 ? -13.317 -8.539 18.489 1.00 98.19 112 GLN A C 1
ATOM 829 O O . GLN A 1 112 ? -14.401 -8.722 19.041 1.00 98.19 112 GLN A O 1
ATOM 834 N N . PHE A 1 113 ? -12.831 -9.328 17.543 1.00 98.12 113 PHE A N 1
ATOM 835 C CA . PHE A 1 113 ? -13.518 -10.459 16.938 1.00 98.12 113 PHE A CA 1
ATOM 836 C C . PHE A 1 113 ? -12.875 -11.763 17.405 1.00 98.12 113 PHE A C 1
ATOM 838 O O . PHE A 1 113 ? -11.662 -11.843 17.608 1.00 98.12 113 PHE A O 1
ATOM 845 N N . SER A 1 114 ? -13.702 -12.785 17.622 1.00 97.38 114 SER A N 1
ATOM 846 C CA . SER A 1 114 ? -13.254 -14.084 18.133 1.00 97.38 114 SER A CA 1
ATOM 847 C C . SER A 1 114 ? -12.695 -15.013 17.051 1.00 97.38 114 SER A C 1
ATOM 849 O O . SER A 1 114 ? -12.107 -16.037 17.386 1.00 97.38 114 SER A O 1
ATOM 851 N N . SER A 1 115 ? -12.919 -14.702 15.772 1.00 96.44 115 SER A N 1
ATOM 852 C CA . SER A 1 115 ? -12.526 -15.520 14.620 1.00 96.44 115 SER A CA 1
ATOM 853 C C . SER A 1 115 ? -12.049 -14.636 13.469 1.00 96.44 115 SER A C 1
ATOM 855 O O . SER A 1 115 ? -12.510 -13.501 13.327 1.00 96.44 115 SER A O 1
ATOM 857 N N . GLY A 1 116 ? -11.117 -15.183 12.688 1.00 95.81 116 GLY A N 1
ATOM 858 C CA . GLY A 1 116 ? -10.554 -14.584 11.481 1.00 95.81 116 GLY A CA 1
ATOM 859 C C . GLY A 1 116 ? -11.324 -14.972 10.228 1.00 95.81 116 GLY A C 1
ATOM 860 O O . GLY A 1 116 ? -11.076 -14.405 9.179 1.00 95.81 116 GLY A O 1
ATOM 861 N N . ASP A 1 117 ? -12.262 -15.912 10.349 1.00 96.25 117 ASP A N 1
ATOM 862 C CA . ASP A 1 117 ? -13.037 -16.476 9.243 1.00 96.25 117 ASP A CA 1
ATOM 863 C C . ASP A 1 117 ? -14.411 -15.792 9.116 1.00 96.25 117 ASP A C 1
ATOM 865 O O . ASP A 1 117 ? -15.371 -16.386 8.624 1.00 96.25 117 ASP A O 1
ATOM 869 N N . VAL A 1 118 ? -14.550 -14.572 9.649 1.00 96.94 118 VAL A N 1
ATOM 870 C CA . VAL A 1 118 ? -15.756 -13.759 9.465 1.00 96.94 118 VAL A CA 1
ATOM 871 C C . VAL A 1 118 ? -15.612 -13.028 8.137 1.00 96.94 118 VAL A C 1
ATOM 873 O O . VAL A 1 118 ? -14.800 -12.112 8.024 1.00 96.94 118 VAL A O 1
ATOM 876 N N . GLU A 1 119 ? -16.397 -13.453 7.153 1.00 96.75 119 GLU A N 1
ATOM 877 C CA . GLU A 1 119 ? -16.465 -12.869 5.816 1.00 96.75 119 GLU A CA 1
ATOM 878 C C . GLU A 1 119 ? -17.411 -11.668 5.807 1.00 96.75 119 GLU A C 1
ATOM 880 O O . GLU A 1 119 ? -18.526 -11.752 6.333 1.00 96.75 119 GLU A O 1
ATOM 885 N N . PHE A 1 120 ? -16.992 -10.562 5.195 1.00 96.25 120 PHE A N 1
ATOM 886 C CA . PHE A 1 120 ? -17.785 -9.339 5.087 1.00 96.25 120 PHE A CA 1
ATOM 887 C C . PHE A 1 120 ? -17.612 -8.649 3.728 1.00 96.25 120 PHE A C 1
ATOM 889 O O . PHE A 1 120 ? -16.627 -8.861 3.038 1.00 96.25 120 PHE A O 1
ATOM 896 N N . ASP A 1 121 ? -18.564 -7.805 3.340 1.00 94.69 121 ASP A N 1
ATOM 897 C CA . ASP A 1 121 ? -18.501 -6.964 2.125 1.00 94.69 121 ASP A CA 1
ATOM 898 C C . ASP A 1 121 ? -18.726 -5.470 2.410 1.00 94.69 121 ASP A C 1
ATOM 900 O O . ASP A 1 121 ? -18.587 -4.627 1.526 1.00 94.69 121 ASP A O 1
ATOM 904 N N . LEU A 1 122 ? -19.065 -5.130 3.653 1.00 95.44 122 LEU A N 1
ATOM 905 C CA . LEU A 1 122 ? -19.195 -3.761 4.127 1.00 95.44 122 LEU A CA 1
ATOM 906 C C . LEU A 1 122 ? -18.619 -3.674 5.531 1.00 95.44 122 LEU A C 1
ATOM 908 O O . LEU A 1 122 ? -19.027 -4.428 6.417 1.00 95.44 122 LEU A O 1
ATOM 912 N N . LEU A 1 123 ? -17.744 -2.697 5.740 1.00 97.50 123 LEU A N 1
ATOM 913 C CA . LEU A 1 123 ? -17.284 -2.281 7.052 1.00 97.50 123 LEU A CA 1
ATOM 914 C C . LEU A 1 123 ? -17.310 -0.757 7.120 1.00 97.50 123 LEU A C 1
ATOM 916 O O . LEU A 1 123 ? -16.726 -0.078 6.278 1.00 97.50 123 LEU A O 1
ATOM 920 N N . THR A 1 124 ? -17.980 -0.212 8.129 1.00 97.75 124 THR A N 1
ATOM 921 C CA . THR A 1 124 ? -17.925 1.217 8.429 1.00 97.75 124 THR A CA 1
ATOM 922 C C . THR A 1 124 ? -17.594 1.453 9.892 1.00 97.75 124 THR A C 1
ATOM 924 O O . THR A 1 124 ? -18.010 0.697 10.776 1.00 97.75 124 THR A O 1
ATOM 927 N N . VAL A 1 125 ? -16.861 2.530 10.159 1.00 97.44 125 VAL A N 1
ATOM 928 C CA . VAL A 1 125 ? -16.642 3.070 11.500 1.00 97.44 125 VAL A CA 1
ATOM 929 C C . VAL A 1 125 ? -17.037 4.538 11.471 1.00 97.44 125 VAL A C 1
ATOM 931 O O . VAL A 1 125 ? -16.553 5.306 10.656 1.00 97.44 125 VAL A O 1
ATOM 934 N N . ASN A 1 126 ? -17.957 4.946 12.343 1.00 95.25 126 ASN A N 1
ATOM 935 C CA . ASN A 1 126 ? -18.472 6.317 12.415 1.00 95.25 126 ASN A CA 1
ATOM 936 C C . ASN A 1 126 ? -19.035 6.843 11.082 1.00 95.25 126 ASN A C 1
ATOM 938 O O . ASN A 1 126 ? -18.938 8.034 10.798 1.00 95.25 126 ASN A O 1
ATOM 942 N N . ALA A 1 127 ? -19.669 5.953 10.308 1.00 94.88 127 ALA A N 1
ATOM 943 C CA . ALA A 1 127 ? -20.183 6.190 8.954 1.00 94.88 127 ALA A CA 1
ATOM 944 C C . ALA A 1 127 ? -19.112 6.422 7.870 1.00 94.88 127 ALA A C 1
ATOM 946 O O . ALA A 1 127 ? -19.462 6.728 6.732 1.00 94.88 127 ALA A O 1
ATOM 947 N N . GLU A 1 128 ? -17.833 6.243 8.193 1.00 96.06 128 GLU A N 1
ATOM 948 C CA . GLU A 1 128 ? -16.751 6.165 7.217 1.00 96.06 128 GLU A CA 1
ATOM 949 C C . GLU A 1 128 ? -16.585 4.715 6.762 1.00 96.06 128 GLU A C 1
ATOM 951 O O . GLU A 1 128 ? -16.422 3.817 7.591 1.00 96.06 128 GLU A O 1
ATOM 956 N N . THR A 1 129 ? -16.670 4.479 5.453 1.00 95.75 129 THR A N 1
ATOM 957 C CA . THR A 1 129 ? -16.420 3.160 4.864 1.00 95.75 129 THR A CA 1
ATOM 958 C C . THR A 1 129 ? -14.933 2.860 4.901 1.00 95.75 129 THR A C 1
ATOM 960 O O . THR A 1 129 ? -14.129 3.676 4.456 1.00 95.75 129 THR A O 1
ATOM 963 N N . LEU A 1 130 ? -14.586 1.675 5.391 1.00 95.31 130 LEU A N 1
ATOM 964 C CA . LEU A 1 130 ? -13.223 1.171 5.399 1.00 95.31 130 LEU A CA 1
ATOM 965 C C . LEU A 1 130 ? -13.114 0.013 4.406 1.00 95.31 130 LEU A C 1
ATOM 967 O O . LEU A 1 130 ? -13.972 -0.872 4.395 1.00 95.31 130 LEU A O 1
ATOM 971 N N . SER A 1 131 ? -12.047 0.016 3.615 1.00 94.06 131 SER A N 1
ATOM 972 C CA . SER A 1 131 ? -11.721 -1.050 2.666 1.00 94.06 131 SER A CA 1
ATOM 973 C C . SER A 1 131 ? -10.408 -1.702 3.066 1.00 94.06 131 SER A C 1
ATOM 975 O O . SER A 1 131 ? -9.490 -1.015 3.519 1.00 94.06 131 SER A O 1
ATOM 977 N N . CYS A 1 132 ? -10.320 -3.017 2.896 1.00 94.94 132 CYS A N 1
ATOM 978 C CA . CYS A 1 132 ? -9.062 -3.732 3.056 1.00 94.94 132 CYS A CA 1
ATOM 979 C C . CYS A 1 132 ? -8.094 -3.282 1.961 1.00 94.94 132 CYS A C 1
ATOM 981 O O . CYS A 1 132 ? -8.510 -3.038 0.829 1.00 94.94 132 CYS A O 1
ATOM 983 N N . ALA A 1 133 ? -6.803 -3.197 2.267 1.00 93.62 133 ALA A N 1
ATOM 984 C CA . ALA A 1 133 ? -5.797 -2.787 1.297 1.00 93.62 133 ALA A CA 1
ATOM 985 C C . ALA A 1 133 ? -5.763 -3.707 0.069 1.00 93.62 133 ALA A C 1
ATOM 987 O O . ALA A 1 133 ? -5.496 -3.236 -1.029 1.00 93.62 133 ALA A O 1
ATOM 988 N N . SER A 1 134 ? -6.102 -4.989 0.235 1.00 91.81 134 SER A N 1
ATOM 989 C CA . SER A 1 134 ? -6.226 -5.965 -0.855 1.00 91.81 134 SER A CA 1
ATOM 990 C C . SER A 1 134 ? -7.332 -5.670 -1.869 1.00 91.81 134 SER A C 1
ATOM 992 O O . SER A 1 134 ? -7.303 -6.233 -2.958 1.00 91.81 134 SER A O 1
ATOM 994 N N . ASP A 1 135 ? -8.299 -4.821 -1.519 1.00 91.62 135 ASP A N 1
ATOM 995 C CA . ASP A 1 135 ? -9.381 -4.404 -2.420 1.00 91.62 135 ASP A CA 1
ATOM 996 C C . ASP A 1 135 ? -9.078 -3.087 -3.131 1.00 91.62 135 ASP A C 1
ATOM 998 O O . ASP A 1 135 ? -9.865 -2.631 -3.961 1.00 91.62 135 ASP A O 1
ATOM 1002 N N . LEU A 1 136 ? -7.989 -2.422 -2.746 1.00 91.12 136 LEU A N 1
ATOM 1003 C CA . LEU A 1 136 ? -7.591 -1.163 -3.344 1.00 91.12 136 LEU A CA 1
ATOM 1004 C C . LEU A 1 136 ? -6.796 -1.445 -4.616 1.00 91.12 136 LEU A C 1
ATOM 1006 O O . LEU A 1 136 ? -5.911 -2.301 -4.633 1.00 91.12 136 LEU A O 1
ATOM 1010 N N . ASP A 1 137 ? -7.085 -0.672 -5.659 1.00 88.56 137 ASP A N 1
ATOM 1011 C CA . ASP A 1 137 ? -6.329 -0.712 -6.905 1.00 88.56 137 ASP A CA 1
ATOM 1012 C C . ASP A 1 137 ? -4.903 -0.199 -6.647 1.00 88.56 137 ASP A C 1
ATOM 1014 O O . ASP A 1 137 ? -4.681 0.997 -6.438 1.00 88.56 137 ASP A O 1
ATOM 1018 N N . GLY A 1 138 ? -3.939 -1.118 -6.617 1.00 90.44 138 GLY A N 1
ATOM 1019 C CA . GLY A 1 138 ? -2.522 -0.797 -6.498 1.00 90.44 138 GLY A CA 1
ATOM 1020 C C . GLY A 1 138 ? -1.811 -0.811 -7.845 1.00 90.44 138 GLY A C 1
ATOM 1021 O O . GLY A 1 138 ? -2.257 -1.428 -8.809 1.00 90.44 138 GLY A O 1
ATOM 1022 N N . VAL A 1 139 ? -0.665 -0.142 -7.895 1.00 91.44 139 VAL A N 1
ATOM 1023 C CA . VAL A 1 139 ? 0.229 -0.131 -9.054 1.00 91.44 139 VAL A CA 1
ATOM 1024 C C . VAL A 1 139 ? 1.441 -1.009 -8.745 1.00 91.44 139 VAL A C 1
ATOM 1026 O O . VAL A 1 139 ? 2.030 -0.849 -7.673 1.00 91.44 139 VAL A O 1
ATOM 1029 N N . PRO A 1 140 ? 1.859 -1.931 -9.628 1.00 93.38 140 PRO A N 1
ATOM 1030 C CA . PRO A 1 140 ? 3.106 -2.664 -9.439 1.00 93.38 140 PRO A CA 1
ATOM 1031 C C . PRO A 1 140 ? 4.301 -1.708 -9.326 1.00 93.38 140 PRO A C 1
ATOM 1033 O O . PRO A 1 140 ? 4.445 -0.778 -10.116 1.00 93.38 140 PRO A O 1
ATOM 1036 N N . MET A 1 141 ? 5.204 -1.939 -8.370 1.00 93.25 141 MET A N 1
ATOM 1037 C CA . MET A 1 141 ? 6.418 -1.125 -8.201 1.00 93.25 141 MET A CA 1
ATOM 1038 C C . MET A 1 141 ? 7.262 -1.035 -9.478 1.00 93.25 141 MET A C 1
ATOM 1040 O O . MET A 1 141 ? 7.916 -0.019 -9.690 1.00 93.25 141 MET A O 1
ATOM 1044 N N . ALA A 1 142 ? 7.258 -2.081 -10.310 1.00 91.38 142 ALA A N 1
ATOM 1045 C CA . ALA A 1 142 ? 7.949 -2.093 -11.598 1.00 91.38 142 ALA A CA 1
ATOM 1046 C C . ALA A 1 142 ? 7.427 -1.029 -12.577 1.00 91.38 142 ALA A C 1
ATOM 1048 O O . ALA A 1 142 ? 8.211 -0.503 -13.362 1.00 91.38 142 ALA A O 1
ATOM 1049 N N . ASP A 1 143 ? 6.144 -0.686 -12.481 1.00 89.00 143 ASP A N 1
ATOM 1050 C CA . ASP A 1 143 ? 5.475 0.274 -13.364 1.00 89.00 143 ASP A CA 1
ATOM 1051 C C . ASP A 1 143 ? 5.421 1.680 -12.744 1.00 89.00 143 ASP A C 1
ATOM 1053 O O . ASP A 1 143 ? 4.978 2.644 -13.368 1.00 89.00 143 ASP A O 1
ATOM 1057 N N . CYS A 1 144 ? 5.885 1.821 -11.500 1.00 88.25 144 CYS A N 1
ATOM 1058 C CA . CYS A 1 144 ? 5.896 3.085 -10.789 1.00 88.25 144 CYS A CA 1
ATOM 1059 C C . CYS A 1 144 ? 7.236 3.817 -10.958 1.00 88.25 144 CYS A C 1
ATOM 1061 O O . CYS A 1 144 ? 8.256 3.450 -10.372 1.00 88.25 144 CYS A O 1
ATOM 1063 N N . ALA A 1 145 ? 7.203 4.951 -11.664 1.00 84.44 145 ALA A N 1
ATOM 1064 C CA . ALA A 1 145 ? 8.369 5.809 -11.907 1.00 84.44 145 ALA A CA 1
ATOM 1065 C C . ALA A 1 145 ? 8.998 6.419 -10.635 1.00 84.44 145 ALA A C 1
ATOM 1067 O O . ALA A 1 145 ? 10.071 7.018 -10.697 1.00 84.44 145 ALA A O 1
ATOM 1068 N N . ALA A 1 146 ? 8.345 6.290 -9.477 1.00 86.06 146 ALA A N 1
ATOM 1069 C CA . ALA A 1 146 ? 8.897 6.726 -8.200 1.00 86.06 146 ALA A CA 1
ATOM 1070 C C . ALA A 1 146 ? 10.074 5.874 -7.705 1.00 86.06 146 ALA A C 1
ATOM 1072 O O . ALA A 1 146 ? 10.814 6.310 -6.817 1.00 86.06 146 ALA A O 1
ATOM 1073 N N . PHE A 1 147 ? 10.219 4.652 -8.220 1.00 91.88 147 PHE A N 1
ATOM 1074 C CA . PHE A 1 147 ? 11.288 3.746 -7.832 1.00 91.88 147 PHE A CA 1
ATOM 1075 C C . PHE A 1 147 ? 12.438 3.827 -8.829 1.00 91.88 147 PHE A C 1
ATOM 1077 O O . PHE A 1 147 ? 12.272 3.565 -10.016 1.00 91.88 147 PHE A O 1
ATOM 1084 N N . ASP A 1 148 ? 13.632 4.120 -8.323 1.00 93.12 148 ASP A N 1
ATOM 1085 C CA . ASP A 1 148 ? 14.850 3.990 -9.111 1.00 93.12 148 ASP A CA 1
ATOM 1086 C C . ASP A 1 148 ? 15.257 2.510 -9.223 1.00 93.12 148 ASP A C 1
ATOM 1088 O O . ASP A 1 148 ? 14.945 1.678 -8.358 1.00 93.12 148 ASP A O 1
ATOM 1092 N N . GLU A 1 149 ? 16.070 2.212 -10.237 1.00 94.81 149 GLU A N 1
ATOM 1093 C CA . GLU A 1 149 ? 16.776 0.938 -10.365 1.00 94.81 149 GLU A CA 1
ATOM 1094 C C . GLU A 1 149 ? 17.652 0.661 -9.137 1.00 94.81 149 GLU A C 1
ATOM 1096 O O . GLU A 1 149 ? 18.481 1.465 -8.684 1.00 94.81 149 GLU A O 1
ATOM 1101 N N . GLY A 1 150 ? 17.468 -0.524 -8.580 1.00 94.56 150 GLY A N 1
ATOM 1102 C CA . GLY A 1 150 ? 18.171 -0.981 -7.403 1.00 94.56 150 GLY A CA 1
ATOM 1103 C C . GLY A 1 150 ? 19.565 -1.546 -7.711 1.00 94.56 150 GLY A C 1
ATOM 1104 O O . GLY A 1 150 ? 19.978 -1.708 -8.858 1.00 94.56 150 GLY A O 1
ATOM 1105 N N . PRO A 1 151 ? 20.370 -1.852 -6.677 1.00 95.06 151 PRO A N 1
ATOM 1106 C CA . PRO A 1 151 ? 21.781 -2.198 -6.863 1.00 95.06 151 PRO A CA 1
ATOM 1107 C C . PRO A 1 151 ? 22.046 -3.582 -7.482 1.00 95.06 151 PRO A C 1
ATOM 1109 O O . PRO A 1 151 ? 23.206 -3.890 -7.758 1.00 95.06 151 PRO A O 1
ATOM 1112 N N . ASN A 1 152 ? 21.049 -4.469 -7.564 1.00 94.88 152 ASN A N 1
ATOM 1113 C CA . ASN A 1 152 ? 21.159 -5.825 -8.122 1.00 94.88 152 ASN A CA 1
ATOM 1114 C C . ASN A 1 152 ? 19.784 -6.505 -8.199 1.00 94.88 152 ASN A C 1
ATOM 1116 O O . ASN A 1 152 ? 18.829 -6.053 -7.582 1.00 94.88 152 ASN A O 1
ATOM 1120 N N . ALA A 1 153 ? 19.728 -7.671 -8.843 1.00 94.19 153 ALA A N 1
ATOM 1121 C CA . ALA A 1 153 ? 18.507 -8.460 -9.019 1.00 94.19 153 ALA A CA 1
ATOM 1122 C C . ALA A 1 153 ? 17.804 -8.914 -7.719 1.00 94.19 153 ALA A C 1
ATOM 1124 O O . ALA A 1 153 ? 16.636 -9.272 -7.765 1.00 94.19 153 ALA A O 1
ATOM 1125 N N . THR A 1 154 ? 18.477 -8.937 -6.559 1.00 95.75 154 THR A N 1
ATOM 1126 C CA . THR A 1 154 ? 17.825 -9.268 -5.271 1.00 95.75 154 THR A CA 1
ATOM 1127 C C . THR A 1 154 ? 17.136 -8.060 -4.642 1.00 95.75 154 THR A C 1
ATOM 1129 O O . THR A 1 154 ? 16.267 -8.215 -3.790 1.00 95.75 154 THR A O 1
ATOM 1132 N N . TRP A 1 155 ? 17.556 -6.859 -5.027 1.00 97.12 155 TRP A N 1
ATOM 1133 C CA . TRP A 1 155 ? 17.013 -5.591 -4.558 1.00 97.12 155 TRP A CA 1
ATOM 1134 C C . TRP A 1 155 ? 16.796 -4.684 -5.767 1.00 97.12 155 TRP A C 1
ATOM 1136 O O . TRP A 1 155 ? 17.564 -3.736 -5.916 1.00 97.12 155 TRP A O 1
ATOM 1146 N N . PRO A 1 156 ? 15.855 -5.027 -6.666 1.00 96.75 156 PRO A N 1
ATOM 1147 C CA . PRO A 1 156 ? 15.710 -4.373 -7.965 1.00 96.75 156 PRO A CA 1
ATOM 1148 C C . PRO A 1 156 ? 15.113 -2.965 -7.907 1.00 96.75 156 PRO A C 1
ATOM 1150 O O . PRO A 1 156 ? 15.328 -2.213 -8.842 1.00 96.75 156 PRO A O 1
ATOM 1153 N N . HIS A 1 157 ? 14.436 -2.574 -6.822 1.00 96.25 157 HIS A N 1
ATOM 1154 C CA . HIS A 1 157 ? 13.807 -1.249 -6.712 1.00 96.25 157 HIS A CA 1
ATOM 1155 C C . HIS A 1 157 ? 14.289 -0.504 -5.471 1.00 96.25 157 HIS A C 1
ATOM 1157 O O . HIS A 1 157 ? 14.496 -1.104 -4.406 1.00 96.25 157 HIS A O 1
ATOM 1163 N N . VAL A 1 158 ? 14.476 0.812 -5.587 1.00 96.94 158 VAL A N 1
ATOM 1164 C CA . VAL A 1 158 ? 14.924 1.660 -4.480 1.00 96.94 158 VAL A CA 1
ATOM 1165 C C . VAL A 1 158 ? 14.215 3.010 -4.456 1.00 96.94 158 VAL A C 1
ATOM 1167 O O . VAL A 1 158 ? 14.069 3.667 -5.475 1.00 96.94 158 VAL A O 1
ATOM 1170 N N . ILE A 1 159 ? 13.847 3.457 -3.255 1.00 95.44 159 ILE A N 1
ATOM 1171 C CA . ILE A 1 159 ? 13.455 4.843 -2.983 1.00 95.44 159 ILE A CA 1
ATOM 1172 C C . ILE A 1 159 ? 14.550 5.497 -2.150 1.00 95.44 159 ILE A C 1
ATOM 1174 O O . ILE A 1 159 ? 14.974 4.974 -1.111 1.00 95.44 159 ILE A O 1
ATOM 1178 N N . THR A 1 160 ? 15.014 6.663 -2.593 1.00 95.56 160 THR A N 1
ATOM 1179 C CA . THR A 1 160 ? 15.953 7.485 -1.826 1.00 95.56 160 THR A CA 1
ATOM 1180 C C . THR A 1 160 ? 15.175 8.445 -0.936 1.00 95.56 160 THR A C 1
ATOM 1182 O O . THR A 1 160 ? 14.499 9.338 -1.427 1.00 95.56 160 THR A O 1
ATOM 1185 N N . ALA A 1 161 ? 15.292 8.281 0.383 1.00 96.12 161 ALA A N 1
ATOM 1186 C CA . ALA A 1 161 ? 14.601 9.147 1.333 1.00 96.12 161 ALA A CA 1
ATOM 1187 C C . ALA A 1 161 ? 15.342 10.464 1.581 1.00 96.12 161 ALA A C 1
ATOM 1189 O O . ALA A 1 161 ? 14.728 11.508 1.769 1.00 96.12 161 ALA A O 1
ATOM 1190 N N . THR A 1 162 ? 16.675 10.402 1.612 1.00 96.81 162 THR A N 1
ATOM 1191 C CA . THR A 1 162 ? 17.541 11.575 1.757 1.00 96.81 162 THR A CA 1
ATOM 1192 C C . THR A 1 162 ? 18.977 11.246 1.345 1.00 96.81 162 THR A C 1
ATOM 1194 O O . THR A 1 162 ? 19.413 10.086 1.390 1.00 96.81 162 THR A O 1
ATOM 1197 N N . THR A 1 163 ? 19.729 12.276 0.982 1.00 96.31 163 THR A N 1
ATOM 1198 C CA . THR A 1 163 ? 21.155 12.287 0.662 1.00 96.31 163 THR A CA 1
ATOM 1199 C C . THR A 1 163 ? 21.914 13.218 1.619 1.00 96.31 163 THR A C 1
ATOM 1201 O O . THR A 1 163 ? 21.299 14.043 2.291 1.00 96.31 163 THR A O 1
ATOM 1204 N N . PRO A 1 164 ? 23.255 13.132 1.720 1.00 95.25 164 PRO A N 1
ATOM 1205 C CA . PRO A 1 164 ? 24.009 13.935 2.682 1.00 95.25 164 PRO A CA 1
ATOM 1206 C C . PRO A 1 164 ? 23.929 15.442 2.407 1.00 95.25 164 PRO A C 1
ATOM 1208 O O . PRO A 1 164 ? 24.115 16.227 3.336 1.00 95.25 164 PRO A O 1
ATOM 1211 N N . ASP A 1 165 ? 23.639 15.827 1.164 1.00 94.75 165 ASP A N 1
ATOM 1212 C CA . ASP A 1 165 ? 23.512 17.221 0.740 1.00 94.75 165 ASP A CA 1
ATOM 1213 C C . ASP A 1 165 ? 22.135 17.817 1.081 1.00 94.75 165 ASP A C 1
ATOM 1215 O O . ASP A 1 165 ? 21.979 19.041 1.105 1.00 94.75 165 ASP A O 1
ATOM 1219 N N . ASP A 1 166 ? 21.149 16.975 1.409 1.00 94.38 166 ASP A N 1
ATOM 1220 C CA . ASP A 1 166 ? 19.807 17.431 1.751 1.00 94.38 166 ASP A CA 1
ATOM 1221 C C . ASP A 1 166 ? 19.756 18.043 3.163 1.00 94.38 166 ASP A C 1
ATOM 1223 O O . ASP A 1 166 ? 20.264 17.463 4.139 1.00 94.38 166 ASP A O 1
ATOM 1227 N N . PRO A 1 167 ? 19.076 19.192 3.331 1.00 91.25 167 PRO A N 1
ATOM 1228 C CA . PRO A 1 167 ? 18.776 19.735 4.646 1.00 91.25 167 PRO A CA 1
ATOM 1229 C C . PRO A 1 167 ? 17.988 18.724 5.490 1.00 91.25 167 PRO A C 1
ATOM 1231 O O . PRO A 1 167 ? 16.930 18.249 5.093 1.00 91.25 167 PRO A O 1
ATOM 1234 N N . GLY A 1 168 ? 18.486 18.410 6.687 1.00 91.81 168 GLY A N 1
ATOM 1235 C CA . GLY A 1 168 ? 17.815 17.465 7.585 1.00 91.81 168 GLY A CA 1
ATOM 1236 C C . GLY A 1 168 ? 18.106 15.990 7.300 1.00 91.81 168 GLY A C 1
ATOM 1237 O O . GLY A 1 168 ? 17.460 15.135 7.899 1.00 91.81 168 GLY A O 1
ATOM 1238 N N . SER A 1 169 ? 19.114 15.667 6.486 1.00 96.25 169 SER A N 1
ATOM 1239 C CA . SER A 1 169 ? 19.546 14.279 6.247 1.00 96.25 169 SER A CA 1
ATOM 1240 C C . SER A 1 169 ? 19.947 13.511 7.521 1.00 96.25 169 SER A C 1
ATOM 1242 O O . SER A 1 169 ? 19.862 12.280 7.600 1.00 96.25 169 SER A O 1
ATOM 1244 N N . SER A 1 170 ? 20.332 14.239 8.572 1.00 95.88 170 SER A N 1
ATOM 1245 C CA . SER A 1 170 ? 20.611 13.706 9.908 1.00 95.88 170 SER A CA 1
ATOM 1246 C C . SER A 1 170 ? 19.355 13.452 10.757 1.00 95.88 170 SER A C 1
ATOM 1248 O O . SER A 1 170 ? 19.421 12.689 11.722 1.00 95.88 170 SER A O 1
ATOM 1250 N N . SER A 1 171 ? 18.204 14.032 10.407 1.00 97.31 171 SER A N 1
ATOM 1251 C CA . SER A 1 171 ? 16.927 13.830 11.101 1.00 97.31 171 SER A CA 1
ATOM 1252 C C . SER A 1 171 ? 16.395 12.406 10.918 1.00 97.31 171 SER A C 1
ATOM 1254 O O . SER A 1 171 ? 16.899 11.622 10.101 1.00 97.31 171 SER A O 1
ATOM 1256 N N . ALA A 1 172 ? 15.378 12.050 11.708 1.00 97.56 172 ALA A N 1
ATOM 1257 C CA . ALA A 1 172 ? 14.664 10.795 11.516 1.00 97.56 172 ALA A CA 1
ATOM 1258 C C . ALA A 1 172 ? 14.005 10.785 10.132 1.00 97.56 172 ALA A C 1
ATOM 1260 O O . ALA A 1 172 ? 13.512 11.820 9.692 1.00 97.56 172 ALA A O 1
ATOM 1261 N N . GLN A 1 173 ? 14.056 9.638 9.459 1.00 97.62 173 GLN A N 1
ATOM 1262 C CA . GLN A 1 173 ? 13.463 9.452 8.138 1.00 97.62 173 GLN A CA 1
ATOM 1263 C C . GLN A 1 173 ? 12.366 8.402 8.246 1.00 97.62 173 GLN A C 1
ATOM 1265 O O . GLN A 1 173 ? 12.639 7.323 8.774 1.00 97.62 173 GLN A O 1
ATOM 1270 N N . THR A 1 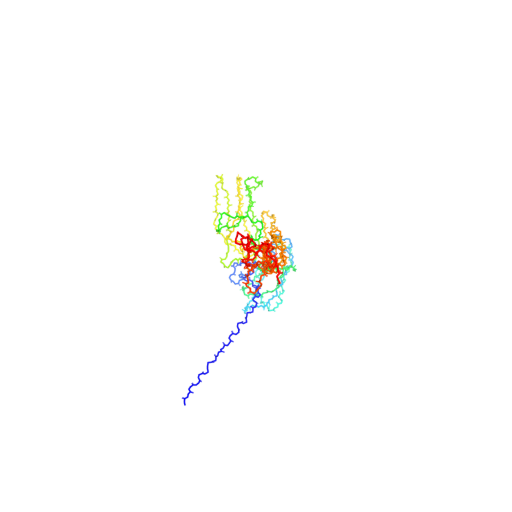174 ? 11.170 8.693 7.754 1.00 97.50 174 THR A N 1
ATOM 1271 C CA . THR A 1 174 ? 10.019 7.788 7.844 1.00 97.50 174 THR A CA 1
ATOM 1272 C C . THR A 1 174 ? 9.513 7.453 6.452 1.00 97.50 174 THR A C 1
ATOM 1274 O O . THR A 1 174 ? 9.376 8.341 5.619 1.00 97.50 174 THR A O 1
ATOM 1277 N N . MET A 1 175 ? 9.253 6.176 6.200 1.00 96.75 175 MET A N 1
ATOM 1278 C CA . MET A 1 175 ? 8.559 5.694 5.013 1.00 96.75 175 MET A CA 1
ATOM 1279 C C . MET A 1 175 ? 7.241 5.079 5.443 1.00 96.75 175 MET A C 1
ATOM 1281 O O . MET A 1 175 ? 7.247 4.200 6.303 1.00 96.75 175 MET A O 1
ATOM 1285 N N . ASN A 1 176 ? 6.167 5.495 4.787 1.00 96.69 176 ASN A N 1
ATOM 1286 C CA . ASN A 1 176 ? 4.875 4.833 4.858 1.00 96.69 176 ASN A CA 1
ATOM 1287 C C . ASN A 1 176 ? 4.561 4.301 3.467 1.00 96.69 176 ASN A C 1
ATOM 1289 O O . ASN A 1 176 ? 4.675 5.036 2.487 1.00 96.69 176 ASN A O 1
ATOM 1293 N N . ILE A 1 177 ? 4.203 3.028 3.381 1.00 95.88 177 ILE A N 1
ATOM 1294 C CA . ILE A 1 177 ? 3.825 2.385 2.128 1.00 95.88 177 ILE A CA 1
ATOM 1295 C C . ILE A 1 177 ? 2.592 1.523 2.359 1.00 95.88 177 ILE A C 1
ATOM 1297 O O . ILE A 1 177 ? 2.601 0.634 3.213 1.00 95.88 177 ILE A O 1
ATOM 1301 N N . LEU A 1 178 ? 1.535 1.811 1.607 1.00 95.38 178 LEU A N 1
ATOM 1302 C CA . LEU A 1 178 ? 0.303 1.039 1.596 1.00 95.38 178 LEU A CA 1
ATOM 1303 C C . LEU A 1 178 ? 0.395 0.001 0.480 1.00 95.38 178 LEU A C 1
ATOM 1305 O O . LEU A 1 178 ? 0.392 0.351 -0.698 1.00 95.38 178 LEU A O 1
ATOM 1309 N N . VAL A 1 179 ? 0.517 -1.266 0.864 1.00 96.50 179 VAL A N 1
ATOM 1310 C CA . VAL A 1 179 ? 0.661 -2.396 -0.059 1.00 96.50 179 VAL A CA 1
ATOM 1311 C C . VAL A 1 179 ? -0.700 -3.054 -0.256 1.00 96.50 179 VAL A C 1
ATOM 1313 O O . VAL A 1 179 ? -1.287 -3.512 0.723 1.00 96.50 179 VAL A O 1
ATOM 1316 N N . SER A 1 180 ? -1.186 -3.139 -1.492 1.00 95.25 180 SER A N 1
ATOM 1317 C CA . SER A 1 180 ? -2.427 -3.863 -1.811 1.00 95.25 180 SER A CA 1
ATOM 1318 C C . SER A 1 180 ? -2.171 -5.343 -2.076 1.00 95.25 180 SER A C 1
ATOM 1320 O O . SER A 1 180 ? -2.919 -6.196 -1.601 1.00 95.25 180 SER A O 1
ATOM 1322 N N . ALA A 1 181 ? -1.076 -5.674 -2.765 1.00 94.94 181 ALA A N 1
ATOM 1323 C CA . ALA A 1 181 ? -0.741 -7.051 -3.106 1.00 94.94 181 ALA A CA 1
ATOM 1324 C C . ALA A 1 181 ? 0.760 -7.344 -3.009 1.00 94.94 181 ALA A C 1
ATOM 1326 O O . ALA A 1 181 ? 1.626 -6.486 -3.197 1.00 94.94 181 ALA A O 1
ATOM 1327 N N . LEU A 1 182 ? 1.064 -8.610 -2.719 1.00 95.81 182 LEU A N 1
ATOM 1328 C CA . LEU A 1 182 ? 2.419 -9.144 -2.651 1.00 95.81 182 LEU A CA 1
ATOM 1329 C C . LEU A 1 182 ? 2.561 -10.354 -3.584 1.00 95.81 182 LEU A C 1
ATOM 1331 O O . LEU A 1 182 ? 1.595 -11.097 -3.777 1.00 95.81 182 LEU A O 1
ATOM 1335 N N . PRO A 1 183 ? 3.776 -10.626 -4.095 1.00 95.56 183 PRO A N 1
ATOM 1336 C CA . PRO A 1 183 ? 4.081 -11.888 -4.761 1.00 95.56 183 PRO A CA 1
ATOM 1337 C C . PRO A 1 183 ? 3.757 -13.094 -3.868 1.00 95.56 183 PRO A C 1
ATOM 1339 O O . PRO A 1 183 ? 3.835 -13.001 -2.644 1.00 95.56 183 PRO A O 1
ATOM 1342 N N . ALA A 1 184 ? 3.481 -14.256 -4.471 1.00 91.00 184 ALA A N 1
ATOM 1343 C CA . ALA A 1 184 ? 3.120 -15.475 -3.734 1.00 91.00 184 ALA A CA 1
ATOM 1344 C C . ALA A 1 184 ? 4.183 -15.928 -2.711 1.00 91.00 184 ALA A C 1
ATOM 1346 O O . ALA A 1 184 ? 3.839 -16.457 -1.656 1.00 91.00 184 ALA A O 1
ATOM 1347 N N . ASP A 1 185 ? 5.465 -15.678 -2.994 1.00 92.06 185 ASP A N 1
ATOM 1348 C CA . ASP A 1 185 ? 6.586 -15.969 -2.086 1.00 92.06 185 ASP A CA 1
ATOM 1349 C C . ASP A 1 185 ? 6.819 -14.862 -1.031 1.00 92.06 185 ASP A C 1
ATOM 1351 O O . ASP A 1 185 ? 7.780 -14.908 -0.257 1.00 92.06 185 ASP A O 1
ATOM 1355 N N . GLY A 1 186 ? 5.948 -13.851 -1.002 1.00 94.25 186 GLY A N 1
ATOM 1356 C CA . GLY A 1 186 ? 6.112 -12.615 -0.251 1.00 94.25 186 GLY A CA 1
ATOM 1357 C C . GLY A 1 186 ? 7.147 -11.677 -0.873 1.00 94.25 186 GLY A C 1
ATOM 1358 O O . GLY A 1 186 ? 7.780 -11.957 -1.893 1.00 94.25 186 GLY A O 1
ATOM 1359 N N . ALA A 1 187 ? 7.344 -10.530 -0.230 1.00 97.56 187 ALA A N 1
ATOM 1360 C CA . ALA A 1 187 ? 8.429 -9.621 -0.563 1.00 97.56 187 ALA A CA 1
ATOM 1361 C C . ALA A 1 187 ? 9.002 -8.974 0.694 1.00 97.56 187 ALA A C 1
ATOM 1363 O O . ALA A 1 187 ? 8.380 -8.951 1.756 1.00 97.56 187 ALA A O 1
ATOM 1364 N N . ASN A 1 188 ? 10.218 -8.459 0.570 1.00 98.00 188 ASN A N 1
ATOM 1365 C CA . ASN A 1 188 ? 10.936 -7.830 1.659 1.00 98.00 188 ASN A CA 1
ATOM 1366 C C . ASN A 1 188 ? 11.375 -6.422 1.272 1.00 98.00 188 ASN A C 1
ATOM 1368 O O . ASN A 1 188 ? 11.698 -6.148 0.114 1.00 98.00 188 ASN A O 1
ATOM 1372 N N . TYR A 1 189 ? 11.498 -5.567 2.278 1.00 97.94 189 TYR A N 1
ATOM 1373 C CA . TYR A 1 189 ? 12.242 -4.322 2.192 1.00 97.94 189 TYR A CA 1
ATOM 1374 C C . TYR A 1 189 ? 13.511 -4.398 3.054 1.00 97.94 189 TYR A C 1
ATOM 1376 O O . TYR A 1 189 ? 13.651 -5.242 3.946 1.00 97.94 189 TYR A O 1
ATOM 1384 N N . ARG A 1 190 ? 14.465 -3.502 2.808 1.00 98.06 190 ARG A N 1
ATOM 1385 C CA . ARG A 1 190 ? 15.566 -3.231 3.738 1.00 98.06 190 ARG A CA 1
ATOM 1386 C C . ARG A 1 190 ? 15.928 -1.758 3.750 1.00 98.06 190 ARG A C 1
ATOM 1388 O O . ARG A 1 190 ? 15.830 -1.061 2.741 1.00 98.06 190 ARG A O 1
ATOM 1395 N N . VAL A 1 191 ? 16.439 -1.312 4.891 1.00 98.19 191 VAL A N 1
ATOM 1396 C CA . VAL A 1 191 ? 16.989 0.036 5.047 1.00 98.19 191 VAL A CA 1
ATOM 1397 C C . VAL A 1 191 ? 18.475 0.016 4.714 1.00 98.19 191 VAL A C 1
ATOM 1399 O O . VAL A 1 191 ? 19.244 -0.730 5.321 1.00 98.19 191 VAL A O 1
ATOM 1402 N N . VAL A 1 192 ? 18.896 0.867 3.786 1.00 97.88 192 VAL A N 1
ATOM 1403 C CA . VAL A 1 192 ? 20.301 1.073 3.424 1.00 97.88 192 VAL A CA 1
ATOM 1404 C C . VAL A 1 192 ? 20.685 2.508 3.745 1.00 97.88 192 VAL A C 1
ATOM 1406 O O . VAL A 1 192 ? 20.039 3.449 3.297 1.00 97.88 192 VAL A O 1
ATOM 1409 N N . LYS A 1 193 ? 21.729 2.697 4.550 1.00 97.38 193 LYS A N 1
ATOM 1410 C CA . LYS A 1 193 ? 22.118 4.027 5.037 1.00 97.38 193 LYS A CA 1
ATOM 1411 C C . LYS A 1 193 ? 23.621 4.187 5.145 1.00 97.38 193 LYS A C 1
ATOM 1413 O O . LYS A 1 193 ? 24.330 3.198 5.317 1.00 97.38 193 LYS A O 1
ATOM 1418 N N . THR A 1 194 ? 24.117 5.417 5.104 1.00 97.31 194 THR A N 1
ATOM 1419 C CA . THR A 1 194 ? 25.526 5.675 5.427 1.00 97.31 194 THR A CA 1
ATOM 1420 C C . THR A 1 194 ? 25.730 5.825 6.936 1.00 97.31 194 THR A C 1
ATOM 1422 O O . THR A 1 194 ? 24.860 6.307 7.668 1.00 97.31 194 THR A O 1
ATOM 1425 N N . VAL A 1 195 ? 26.883 5.366 7.427 1.00 94.50 195 VAL A N 1
ATOM 1426 C CA . VAL A 1 195 ? 27.336 5.578 8.812 1.00 94.50 195 VAL A CA 1
ATOM 1427 C C . VAL A 1 195 ? 28.290 6.770 8.896 1.00 94.50 195 VAL A C 1
ATOM 1429 O O . VAL A 1 195 ? 28.707 7.307 7.875 1.00 94.50 195 VAL A O 1
ATOM 1432 N N . ALA A 1 196 ? 28.684 7.163 10.113 1.00 93.25 196 ALA A N 1
ATOM 1433 C CA . ALA A 1 196 ? 29.484 8.369 10.360 1.00 93.25 196 ALA A CA 1
ATOM 1434 C C . ALA A 1 196 ? 30.798 8.433 9.561 1.00 93.25 196 ALA A C 1
ATOM 1436 O O . ALA A 1 196 ? 31.271 9.515 9.237 1.00 93.25 196 ALA A O 1
ATOM 1437 N N . ASN A 1 197 ? 31.379 7.276 9.226 1.00 91.62 197 ASN A N 1
ATOM 1438 C CA . ASN A 1 197 ? 32.609 7.182 8.439 1.00 91.62 197 ASN A CA 1
ATOM 1439 C C . ASN A 1 197 ? 32.368 7.165 6.912 1.00 91.62 197 ASN A C 1
ATOM 1441 O O . ASN A 1 197 ? 33.247 6.753 6.164 1.00 91.62 197 ASN A O 1
ATOM 1445 N N . GLY A 1 198 ? 31.161 7.499 6.447 1.00 90.19 198 GLY A N 1
ATOM 1446 C CA . GLY A 1 198 ? 30.775 7.507 5.030 1.00 90.19 198 GLY A CA 1
ATOM 1447 C C . GLY A 1 198 ? 30.476 6.131 4.419 1.00 90.19 198 GLY A C 1
ATOM 1448 O O . GLY A 1 198 ? 29.928 6.057 3.325 1.00 90.19 198 GLY A O 1
ATOM 1449 N N . ASN A 1 199 ? 30.782 5.035 5.119 1.00 94.69 199 ASN A N 1
ATOM 1450 C CA . ASN A 1 199 ? 30.519 3.681 4.628 1.00 94.69 199 ASN A CA 1
ATOM 1451 C C . ASN A 1 199 ? 29.019 3.359 4.597 1.00 94.69 199 ASN A C 1
ATOM 1453 O O . ASN A 1 199 ? 28.261 3.784 5.470 1.00 94.69 199 ASN A O 1
ATOM 1457 N N . TRP A 1 200 ? 28.611 2.527 3.641 1.00 96.62 200 TRP A N 1
ATOM 1458 C CA . TRP A 1 200 ? 27.257 1.985 3.582 1.00 96.62 200 TRP A CA 1
ATOM 1459 C C . TRP A 1 200 ? 27.040 0.880 4.617 1.00 96.62 200 TRP A C 1
ATOM 1461 O O . TRP A 1 200 ? 27.887 0.011 4.828 1.00 96.62 200 TRP A O 1
ATOM 1471 N N . ASN A 1 201 ? 25.873 0.911 5.247 1.00 96.19 201 ASN A N 1
ATOM 1472 C CA . ASN A 1 201 ? 25.348 -0.119 6.120 1.00 96.19 201 ASN A CA 1
ATOM 1473 C C . ASN A 1 201 ? 24.010 -0.597 5.551 1.00 96.19 201 ASN A C 1
ATOM 1475 O O . ASN A 1 201 ? 23.041 0.163 5.492 1.00 96.19 201 ASN A O 1
ATOM 1479 N N . ASN A 1 202 ? 23.980 -1.861 5.135 1.00 96.62 202 ASN A N 1
ATOM 1480 C CA . ASN A 1 202 ? 22.781 -2.505 4.620 1.00 96.62 202 ASN A CA 1
ATOM 1481 C C . ASN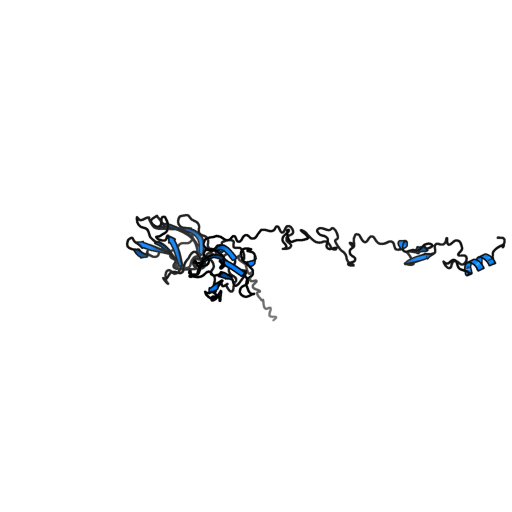 A 1 202 ? 22.120 -3.262 5.770 1.00 96.62 202 ASN A C 1
ATOM 1483 O O . ASN A 1 202 ? 22.742 -4.145 6.363 1.00 96.62 202 ASN A O 1
ATOM 1487 N N . GLY A 1 203 ? 20.878 -2.906 6.085 1.00 95.75 203 GLY A N 1
ATOM 1488 C CA . GLY A 1 203 ? 20.072 -3.619 7.065 1.00 95.75 203 GLY A CA 1
ATOM 1489 C C . GLY A 1 203 ? 19.735 -5.042 6.622 1.00 95.75 203 GLY A C 1
ATOM 1490 O O . GLY A 1 203 ? 19.944 -5.437 5.470 1.00 95.75 203 GLY A O 1
ATOM 1491 N N . ASN A 1 204 ? 19.187 -5.811 7.558 1.00 96.38 204 ASN A N 1
ATOM 1492 C CA . ASN A 1 204 ? 18.556 -7.089 7.261 1.00 96.38 204 ASN A CA 1
ATOM 1493 C C . ASN A 1 204 ? 17.307 -6.892 6.388 1.00 96.38 204 ASN A C 1
ATOM 1495 O O . ASN A 1 204 ? 16.682 -5.832 6.412 1.00 96.38 204 ASN A O 1
ATOM 1499 N N . ALA A 1 205 ? 16.947 -7.936 5.644 1.00 97.25 205 ALA A N 1
ATOM 1500 C CA . ALA A 1 205 ? 15.647 -8.012 4.993 1.00 97.25 205 ALA A CA 1
ATOM 1501 C C . ALA A 1 205 ? 14.542 -8.099 6.057 1.00 97.25 205 ALA A C 1
ATOM 1503 O O . ALA A 1 205 ? 14.702 -8.795 7.066 1.00 97.25 205 ALA A O 1
ATOM 1504 N N . MET A 1 206 ? 13.451 -7.381 5.827 1.00 97.44 206 MET A N 1
ATOM 1505 C CA . MET A 1 206 ? 12.241 -7.383 6.641 1.00 97.44 206 MET A CA 1
ATOM 1506 C C . MET A 1 206 ? 11.052 -7.605 5.712 1.00 97.44 206 MET A C 1
ATOM 1508 O O . MET A 1 206 ? 10.979 -6.964 4.665 1.00 97.44 206 MET A O 1
ATOM 1512 N N . ALA A 1 207 ? 10.157 -8.519 6.076 1.00 97.06 207 ALA A N 1
ATOM 1513 C CA . ALA A 1 207 ? 8.982 -8.823 5.270 1.00 97.06 207 ALA A CA 1
ATOM 1514 C C . ALA A 1 207 ? 8.038 -7.617 5.214 1.00 97.06 207 ALA A C 1
ATOM 1516 O O . ALA A 1 207 ? 7.877 -6.906 6.208 1.00 97.06 207 ALA A O 1
ATOM 1517 N N . LEU A 1 208 ? 7.436 -7.404 4.049 1.00 96.75 208 LEU A N 1
ATOM 1518 C CA . LEU A 1 208 ? 6.278 -6.531 3.895 1.00 96.75 208 LEU A CA 1
ATOM 1519 C C . LEU A 1 208 ? 5.006 -7.326 4.180 1.00 96.75 208 LEU A C 1
ATOM 1521 O O . LEU A 1 208 ? 4.951 -8.527 3.911 1.00 96.75 208 LEU A O 1
ATOM 1525 N N . ASN A 1 209 ? 3.986 -6.636 4.676 1.00 94.06 209 ASN A N 1
ATOM 1526 C CA . ASN A 1 209 ? 2.629 -7.162 4.798 1.00 94.06 209 ASN A CA 1
ATOM 1527 C C . ASN A 1 209 ? 1.696 -6.381 3.868 1.00 94.06 209 ASN A C 1
ATOM 1529 O O . ASN A 1 209 ? 1.991 -5.236 3.526 1.00 94.06 209 ASN A O 1
ATOM 1533 N N . ILE A 1 210 ? 0.571 -6.982 3.482 1.00 94.44 210 ILE A N 1
ATOM 1534 C CA . ILE A 1 210 ? -0.540 -6.231 2.884 1.00 94.44 210 ILE A CA 1
ATOM 1535 C C . ILE A 1 210 ? -1.053 -5.231 3.932 1.00 94.44 210 ILE A C 1
ATOM 1537 O O . ILE A 1 210 ? -1.081 -5.545 5.124 1.00 94.44 210 ILE A O 1
ATOM 1541 N N . GLY A 1 211 ? -1.408 -4.027 3.491 1.00 94.38 211 GLY A N 1
ATOM 1542 C CA . GLY A 1 211 ? -1.754 -2.900 4.350 1.00 94.38 211 GLY A CA 1
ATOM 1543 C C . GLY A 1 211 ? -0.625 -1.891 4.529 1.00 94.38 211 GLY A C 1
ATOM 1544 O O . GLY A 1 211 ? 0.333 -1.825 3.752 1.00 94.38 211 GLY A O 1
ATOM 1545 N N . MET A 1 212 ? -0.763 -1.053 5.555 1.00 94.25 212 MET A N 1
ATOM 1546 C CA . MET A 1 212 ? 0.195 0.009 5.847 1.00 94.25 212 MET A CA 1
ATOM 1547 C C . MET A 1 212 ? 1.468 -0.548 6.496 1.00 94.25 212 MET A C 1
ATOM 1549 O O . MET A 1 212 ? 1.429 -1.169 7.557 1.00 94.25 212 MET A O 1
ATOM 1553 N N . ASN A 1 213 ? 2.619 -0.258 5.895 1.00 95.88 213 ASN A N 1
ATOM 1554 C CA . ASN A 1 213 ? 3.932 -0.551 6.458 1.00 95.88 213 ASN A CA 1
ATOM 1555 C C . ASN A 1 213 ? 4.629 0.775 6.792 1.00 95.88 213 ASN A C 1
ATOM 1557 O O . ASN A 1 213 ? 5.043 1.512 5.896 1.00 95.88 213 ASN A O 1
ATOM 1561 N N . GLU A 1 214 ? 4.777 1.071 8.085 1.00 96.25 214 GLU A N 1
ATOM 1562 C CA . GLU A 1 214 ? 5.497 2.251 8.575 1.00 96.25 214 GLU A CA 1
ATOM 1563 C C . GLU A 1 214 ? 6.908 1.876 9.046 1.00 96.25 214 GLU A C 1
ATOM 1565 O O . GLU A 1 214 ? 7.114 0.989 9.879 1.00 96.25 214 GLU A O 1
ATOM 1570 N N . VAL A 1 215 ? 7.908 2.592 8.535 1.00 96.69 215 VAL A N 1
ATOM 1571 C CA . VAL A 1 215 ? 9.320 2.354 8.834 1.00 96.69 215 VAL A CA 1
ATOM 1572 C C . VAL A 1 215 ? 9.996 3.660 9.200 1.00 96.69 215 VAL A C 1
ATOM 1574 O O . VAL A 1 215 ? 10.227 4.512 8.347 1.00 96.69 215 VAL A O 1
ATOM 1577 N N . THR A 1 216 ? 10.423 3.780 10.458 1.00 96.94 216 THR A N 1
ATOM 1578 C CA . THR A 1 216 ? 11.167 4.951 10.937 1.00 96.94 216 THR A CA 1
ATOM 1579 C C . THR A 1 216 ? 12.642 4.629 11.181 1.00 96.94 216 THR A C 1
ATOM 1581 O O . THR A 1 216 ? 13.011 3.768 11.981 1.00 96.94 216 THR A O 1
ATOM 1584 N N . VAL A 1 217 ? 13.521 5.383 10.524 1.00 96.88 217 VAL A N 1
ATOM 1585 C CA . VAL A 1 217 ? 14.974 5.356 10.704 1.00 96.88 217 VAL A CA 1
ATOM 1586 C C . VAL A 1 217 ? 15.379 6.498 11.631 1.00 96.88 217 VAL A C 1
ATOM 1588 O O . VAL A 1 217 ? 15.335 7.665 11.250 1.00 96.88 217 VAL A O 1
ATOM 1591 N N . SER A 1 218 ? 15.825 6.173 12.846 1.00 96.62 218 SER A N 1
ATOM 1592 C CA . SER A 1 218 ? 16.147 7.159 13.891 1.00 96.62 218 SER A CA 1
ATOM 1593 C C . SER A 1 218 ? 17.178 8.210 13.459 1.00 96.62 218 SER A C 1
ATOM 1595 O O . SER A 1 218 ? 18.091 7.913 12.681 1.00 96.62 218 SER A O 1
ATOM 1597 N N . ALA A 1 219 ? 17.060 9.423 14.005 1.00 96.75 219 ALA A N 1
ATOM 1598 C CA . ALA A 1 219 ? 17.985 10.535 13.776 1.00 96.75 219 ALA A CA 1
ATOM 1599 C C . ALA A 1 219 ? 19.425 10.231 14.241 1.00 96.75 219 ALA A C 1
ATOM 1601 O O . ALA A 1 219 ? 19.655 9.394 15.115 1.00 96.75 219 ALA A O 1
ATOM 1602 N N . VAL A 1 220 ? 20.397 10.935 13.664 1.00 96.62 220 VAL A N 1
ATOM 1603 C CA . VAL A 1 220 ? 21.830 10.883 13.998 1.00 96.62 220 VAL A CA 1
ATOM 1604 C C . VAL A 1 220 ? 22.430 12.294 14.040 1.00 96.62 220 VAL A C 1
ATOM 1606 O O . VAL A 1 220 ? 21.759 13.278 13.757 1.00 96.62 220 VAL A O 1
ATOM 1609 N N . SER A 1 221 ? 23.712 12.407 14.395 1.00 96.12 221 SER A N 1
ATOM 1610 C CA . SER A 1 221 ? 24.432 13.685 14.508 1.00 96.12 221 SER A CA 1
ATOM 1611 C C . SER A 1 221 ? 25.258 14.081 13.274 1.00 96.12 221 SER A C 1
ATOM 1613 O O . SER A 1 221 ? 25.971 15.080 13.323 1.00 96.12 221 SER A O 1
ATOM 1615 N N . PHE A 1 222 ? 25.201 13.316 12.181 1.00 95.25 222 PHE A N 1
ATOM 1616 C CA . PHE A 1 222 ? 25.974 13.548 10.955 1.00 95.25 222 PHE A CA 1
ATOM 1617 C C . PHE A 1 222 ? 25.076 13.456 9.714 1.00 95.25 222 PHE A C 1
ATOM 1619 O O . PHE A 1 222 ? 24.054 12.771 9.742 1.00 95.25 222 PHE A O 1
ATOM 1626 N N . ALA A 1 223 ? 25.458 14.140 8.634 1.00 96.88 223 ALA A N 1
ATOM 1627 C CA . ALA A 1 223 ? 24.765 14.057 7.350 1.00 96.88 223 ALA A CA 1
ATOM 1628 C C . ALA A 1 223 ? 24.926 12.660 6.737 1.00 96.88 223 ALA A C 1
ATOM 1630 O O . ALA A 1 223 ? 26.020 12.089 6.766 1.00 96.88 223 ALA A O 1
ATOM 1631 N N . ARG A 1 224 ? 23.847 12.093 6.199 1.00 97.12 224 ARG A N 1
ATOM 1632 C CA . ARG A 1 224 ? 23.827 10.701 5.731 1.00 97.12 224 ARG A CA 1
ATOM 1633 C C . ARG A 1 224 ? 22.885 10.508 4.555 1.00 97.12 224 ARG A C 1
ATOM 1635 O O . ARG A 1 224 ? 22.025 11.334 4.301 1.00 97.12 224 ARG A O 1
ATOM 1642 N N . SER A 1 225 ? 23.005 9.367 3.895 1.00 97.12 225 SER A N 1
ATOM 1643 C CA . SER A 1 225 ? 21.969 8.873 2.994 1.00 97.12 225 SER A CA 1
ATOM 1644 C C . SER A 1 225 ? 21.080 7.871 3.714 1.00 97.12 225 SER A C 1
ATOM 1646 O O . SER A 1 225 ? 21.580 7.080 4.520 1.00 97.12 225 SER A O 1
ATOM 1648 N N . VAL A 1 226 ? 19.795 7.851 3.369 1.00 98.00 226 VAL A N 1
ATOM 1649 C CA . VAL A 1 226 ? 18.863 6.772 3.717 1.00 98.00 226 VAL A CA 1
ATOM 1650 C C . VAL A 1 226 ? 18.109 6.367 2.456 1.00 98.00 226 VAL A C 1
ATOM 1652 O O . VAL A 1 226 ? 17.582 7.213 1.739 1.00 98.00 226 VAL A O 1
ATOM 1655 N N . LYS A 1 227 ? 18.085 5.065 2.188 1.00 97.62 227 LYS A N 1
ATOM 1656 C CA . LYS A 1 227 ? 17.393 4.436 1.069 1.00 97.62 227 LYS A CA 1
ATOM 1657 C C . LYS A 1 227 ? 16.573 3.255 1.571 1.00 97.62 227 LYS A C 1
ATOM 1659 O O . LYS A 1 227 ? 17.018 2.530 2.466 1.00 97.62 227 LYS A O 1
ATOM 1664 N N . PHE A 1 228 ? 15.428 3.035 0.951 1.00 97.69 228 PHE A N 1
ATOM 1665 C CA . PHE A 1 228 ? 14.597 1.855 1.145 1.00 97.69 228 PHE A CA 1
ATOM 1666 C C . PHE A 1 228 ? 14.671 1.020 -0.122 1.00 97.69 228 PHE A C 1
ATOM 1668 O O . PHE A 1 228 ? 14.401 1.521 -1.206 1.00 97.69 228 PHE A O 1
ATOM 1675 N N . GLN A 1 229 ? 15.133 -0.219 0.007 1.00 98.00 229 GLN A N 1
ATOM 1676 C CA . GLN A 1 229 ? 15.275 -1.143 -1.114 1.00 98.00 229 GLN A CA 1
ATOM 1677 C C . GLN A 1 229 ? 14.248 -2.251 -0.993 1.00 98.00 229 GLN A C 1
ATOM 1679 O O . GLN A 1 229 ? 14.036 -2.747 0.113 1.00 98.00 229 GLN A O 1
ATOM 1684 N N . PHE A 1 230 ? 13.688 -2.667 -2.120 1.00 98.00 230 PHE A N 1
ATOM 1685 C CA . PHE A 1 230 ? 12.613 -3.648 -2.205 1.00 98.00 230 PHE A CA 1
ATOM 1686 C C . PHE A 1 230 ? 13.057 -4.847 -3.030 1.00 98.00 230 PHE A C 1
ATOM 1688 O O . PHE A 1 230 ? 13.857 -4.706 -3.955 1.00 98.00 230 PHE A O 1
ATOM 1695 N N . SER A 1 231 ? 12.585 -6.036 -2.658 1.00 97.62 231 SER A N 1
ATOM 1696 C CA . SER A 1 231 ? 13.060 -7.295 -3.236 1.00 97.62 231 SER A CA 1
ATOM 1697 C C . SER A 1 231 ? 12.312 -7.749 -4.493 1.00 97.62 231 SER A C 1
ATOM 1699 O O . SER A 1 231 ? 12.674 -8.778 -5.052 1.00 97.62 231 SER A O 1
ATOM 1701 N N . SER A 1 232 ? 11.252 -7.049 -4.909 1.00 96.88 232 SER A N 1
ATOM 1702 C CA . SER A 1 232 ? 10.423 -7.419 -6.063 1.00 96.88 232 SER A CA 1
ATOM 1703 C C . SER A 1 232 ? 9.728 -6.195 -6.658 1.00 96.88 232 SER A C 1
ATOM 1705 O O . SER A 1 232 ? 9.323 -5.313 -5.907 1.00 96.88 232 SER A O 1
ATOM 1707 N N . GLY A 1 233 ? 9.576 -6.165 -7.983 1.00 94.19 233 GLY A N 1
ATOM 1708 C CA . GLY A 1 233 ? 8.773 -5.167 -8.702 1.00 94.19 233 GLY A CA 1
ATOM 1709 C C . GLY A 1 233 ? 7.285 -5.500 -8.782 1.00 94.19 233 GLY A C 1
ATOM 1710 O O . GLY A 1 233 ? 6.479 -4.636 -9.092 1.00 94.19 233 GLY A O 1
ATOM 1711 N N . ALA A 1 234 ? 6.911 -6.737 -8.446 1.00 95.19 234 ALA A N 1
ATOM 1712 C CA . ALA A 1 234 ? 5.521 -7.197 -8.427 1.00 95.19 234 ALA A CA 1
ATOM 1713 C C . ALA A 1 234 ? 4.801 -6.898 -7.094 1.00 95.19 234 ALA A C 1
ATOM 1715 O O . ALA A 1 234 ? 3.776 -7.498 -6.798 1.00 95.19 234 ALA A O 1
ATOM 1716 N N . ILE A 1 235 ? 5.373 -6.040 -6.244 1.00 96.06 235 ILE A N 1
ATOM 1717 C CA . ILE A 1 235 ? 4.665 -5.503 -5.076 1.00 96.06 235 ILE A CA 1
ATOM 1718 C C . ILE A 1 235 ? 3.712 -4.435 -5.603 1.00 96.06 235 ILE A C 1
ATOM 1720 O O . ILE A 1 235 ? 4.177 -3.501 -6.251 1.00 96.06 235 ILE A O 1
ATOM 1724 N N . GLU A 1 236 ? 2.421 -4.548 -5.317 1.00 95.19 236 GLU A N 1
ATOM 1725 C CA . GLU A 1 236 ? 1.449 -3.523 -5.696 1.00 95.19 236 GLU A CA 1
ATOM 1726 C C . GLU A 1 236 ? 1.274 -2.520 -4.559 1.00 95.19 236 GLU A C 1
ATOM 1728 O O . GLU A 1 236 ? 1.087 -2.890 -3.395 1.00 95.19 236 GLU A O 1
ATOM 1733 N N . VAL A 1 237 ? 1.380 -1.239 -4.898 1.00 94.31 237 VAL A N 1
ATOM 1734 C CA . VAL A 1 237 ? 1.366 -0.125 -3.950 1.00 94.31 237 VAL A CA 1
ATOM 1735 C C . VAL A 1 237 ? 0.233 0.827 -4.289 1.00 94.31 237 VAL A C 1
ATOM 1737 O O . VAL A 1 237 ? 0.023 1.173 -5.447 1.00 94.31 237 VAL A O 1
ATOM 1740 N N . VAL A 1 238 ? -0.489 1.257 -3.263 1.00 93.31 238 VAL A N 1
ATOM 1741 C CA . VAL A 1 238 ? -1.617 2.189 -3.395 1.00 93.31 238 VAL A CA 1
ATOM 1742 C C . VAL A 1 238 ? -1.162 3.614 -3.105 1.00 93.31 238 VAL A C 1
ATOM 1744 O O . VAL A 1 238 ? -1.506 4.547 -3.821 1.00 93.31 238 VAL A O 1
ATOM 1747 N N . ASP A 1 239 ? -0.373 3.784 -2.045 1.00 92.69 239 ASP A N 1
ATOM 1748 C CA . ASP A 1 239 ? 0.198 5.069 -1.653 1.00 92.69 239 ASP A CA 1
ATOM 1749 C C . ASP A 1 239 ? 1.582 4.858 -1.046 1.00 92.69 239 ASP A C 1
ATOM 1751 O O . ASP A 1 239 ? 1.861 3.854 -0.379 1.00 92.69 239 ASP A O 1
ATOM 1755 N N . ILE A 1 240 ? 2.455 5.830 -1.277 1.00 94.12 240 ILE A N 1
ATOM 1756 C CA . ILE A 1 240 ? 3.798 5.874 -0.719 1.00 94.12 240 ILE A CA 1
ATOM 1757 C C . ILE A 1 240 ? 4.022 7.282 -0.206 1.00 94.12 240 ILE A C 1
ATOM 1759 O O . ILE A 1 240 ? 3.758 8.255 -0.900 1.00 94.12 240 ILE A O 1
ATOM 1763 N N . SER A 1 241 ? 4.598 7.417 0.982 1.00 95.38 241 SER A N 1
ATOM 1764 C CA . SER A 1 241 ? 5.122 8.697 1.432 1.00 95.38 241 SER A CA 1
ATOM 1765 C C . SER A 1 241 ? 6.463 8.561 2.131 1.00 95.38 241 SER A C 1
ATOM 1767 O O . SER A 1 241 ? 6.746 7.591 2.838 1.00 95.38 241 SER A O 1
ATOM 1769 N N . ILE A 1 242 ? 7.300 9.577 1.940 1.00 95.44 242 ILE A N 1
ATOM 1770 C CA . ILE A 1 242 ? 8.581 9.733 2.617 1.00 95.44 242 ILE A CA 1
ATOM 1771 C C . ILE A 1 242 ? 8.530 11.017 3.436 1.00 95.44 242 ILE A C 1
ATOM 1773 O O . ILE A 1 242 ? 8.279 12.100 2.913 1.00 95.44 242 ILE A O 1
ATOM 1777 N N . ASN A 1 243 ? 8.770 10.904 4.741 1.00 93.81 243 ASN A N 1
ATOM 1778 C CA . ASN A 1 243 ? 8.727 12.009 5.702 1.00 93.81 243 ASN A CA 1
ATOM 1779 C C . ASN A 1 243 ? 7.404 12.797 5.655 1.00 93.81 243 ASN A C 1
ATOM 1781 O O . ASN A 1 243 ? 7.398 14.019 5.803 1.00 93.81 243 ASN A O 1
ATOM 1785 N N . GLY A 1 244 ? 6.290 12.103 5.398 1.00 92.12 244 GLY A N 1
ATOM 1786 C CA . GLY A 1 244 ? 4.961 12.700 5.233 1.00 92.12 244 GLY A CA 1
ATOM 1787 C C . GLY A 1 244 ? 4.713 13.369 3.876 1.00 92.12 244 GLY A C 1
ATOM 1788 O O . GLY A 1 244 ? 3.639 13.921 3.667 1.00 92.12 244 GLY A O 1
ATOM 1789 N N . THR A 1 245 ? 5.673 13.324 2.950 1.00 93.75 245 THR A N 1
ATOM 1790 C CA . THR A 1 245 ? 5.477 13.773 1.566 1.00 93.75 245 THR A CA 1
ATOM 1791 C C . THR A 1 245 ? 5.046 12.579 0.726 1.00 93.75 245 THR A C 1
ATOM 1793 O O . THR A 1 245 ? 5.832 11.645 0.569 1.00 93.75 245 THR A O 1
ATOM 1796 N N . SER A 1 246 ? 3.806 12.589 0.227 1.00 92.38 246 SER A N 1
ATOM 1797 C CA . SER A 1 246 ? 3.306 11.546 -0.679 1.00 92.38 246 SER A CA 1
ATOM 1798 C C . SER A 1 246 ? 4.062 11.577 -2.008 1.00 92.38 246 SER A C 1
ATOM 1800 O O . SER A 1 246 ? 4.470 12.635 -2.497 1.00 92.38 246 SER A O 1
ATOM 1802 N N . ILE A 1 247 ? 4.290 10.388 -2.544 1.00 89.94 247 ILE A N 1
ATOM 1803 C CA . ILE A 1 247 ? 4.987 10.099 -3.781 1.00 89.94 247 ILE A CA 1
ATOM 1804 C C . ILE A 1 247 ? 3.977 9.382 -4.667 1.00 89.94 247 ILE A C 1
ATOM 1806 O O . ILE A 1 247 ? 3.543 8.274 -4.358 1.00 89.94 247 ILE A O 1
ATOM 1810 N N . ALA A 1 248 ? 3.600 10.029 -5.763 1.00 85.12 248 ALA A N 1
ATOM 1811 C CA . ALA A 1 248 ? 2.628 9.474 -6.684 1.00 85.12 248 ALA A CA 1
ATOM 1812 C C . ALA A 1 248 ? 3.234 8.288 -7.450 1.00 85.12 248 ALA A C 1
ATOM 1814 O O . ALA A 1 248 ? 4.254 8.434 -8.126 1.00 85.12 248 ALA A O 1
ATOM 1815 N N . CYS A 1 249 ? 2.573 7.135 -7.366 1.00 79.31 249 CYS A N 1
ATOM 1816 C CA . CYS A 1 249 ? 2.735 6.040 -8.314 1.00 79.31 249 CYS A CA 1
ATOM 1817 C C . CYS A 1 249 ? 1.653 6.159 -9.378 1.00 79.31 249 CYS A C 1
ATOM 1819 O O . CYS A 1 249 ? 0.680 5.414 -9.391 1.00 79.31 249 CYS A O 1
ATOM 1821 N N . GLU A 1 250 ? 1.800 7.152 -10.246 1.00 68.50 250 GLU A N 1
ATOM 1822 C CA . GLU A 1 250 ? 0.995 7.209 -11.457 1.00 68.50 250 GLU A CA 1
ATOM 1823 C C . GLU A 1 250 ? 1.668 6.304 -12.487 1.00 68.50 250 GLU A C 1
ATOM 1825 O O . GLU A 1 250 ? 2.779 6.582 -12.941 1.00 68.50 250 GLU A O 1
ATOM 1830 N N . VAL A 1 251 ? 0.989 5.221 -12.865 1.00 62.66 251 VAL A N 1
ATOM 1831 C CA . VAL A 1 251 ? 1.170 4.678 -14.211 1.00 62.66 251 VAL A CA 1
ATOM 1832 C C . VAL A 1 251 ? 0.778 5.812 -15.137 1.00 62.66 251 VAL A C 1
ATOM 1834 O O . VAL A 1 251 ? -0.392 6.186 -15.163 1.00 62.66 251 VAL A O 1
ATOM 1837 N N . VAL A 1 252 ? 1.743 6.415 -15.833 1.00 58.47 252 VAL A N 1
ATOM 1838 C CA . VAL A 1 252 ? 1.414 7.300 -16.950 1.00 58.47 252 VAL A CA 1
ATOM 1839 C C . VAL A 1 252 ? 0.633 6.409 -17.909 1.00 58.47 252 VAL A C 1
ATOM 1841 O O . VAL A 1 252 ? 1.229 5.470 -18.436 1.00 58.47 252 VAL A O 1
ATOM 1844 N N . PRO A 1 253 ? -0.685 6.615 -18.092 1.00 60.16 253 PRO A N 1
ATOM 1845 C CA . PRO A 1 253 ? -1.417 5.828 -19.057 1.00 60.16 253 PRO A CA 1
ATOM 1846 C C . PRO A 1 253 ? -0.901 6.283 -20.414 1.00 60.16 253 PRO A C 1
ATOM 1848 O O . PRO A 1 253 ? -1.299 7.332 -20.925 1.00 60.16 253 PRO A O 1
ATOM 1851 N N . CYS A 1 254 ? 0.056 5.547 -20.959 1.00 69.31 254 CYS A N 1
ATOM 1852 C CA . CYS A 1 254 ? 0.354 5.674 -22.361 1.00 69.31 254 CYS A CA 1
ATOM 1853 C C . CYS A 1 254 ? -0.828 5.064 -23.115 1.00 69.31 254 CYS A C 1
ATOM 1855 O O . CYS A 1 254 ? -1.411 4.059 -22.696 1.00 69.31 254 CYS A O 1
ATOM 1857 N N . VAL A 1 255 ? -1.265 5.751 -24.164 1.00 73.88 255 VAL A N 1
ATOM 1858 C CA . VAL A 1 255 ? -2.256 5.180 -25.069 1.00 73.88 255 VAL A CA 1
ATOM 1859 C C . VAL A 1 255 ? -1.538 4.059 -25.815 1.00 73.88 255 VAL A C 1
ATOM 1861 O O . VAL A 1 255 ? -0.405 4.251 -26.236 1.00 73.88 255 VAL A O 1
ATOM 1864 N N . ASP A 1 256 ? -2.167 2.896 -25.877 1.00 76.81 256 ASP A N 1
ATOM 1865 C CA . ASP A 1 256 ? -1.768 1.760 -26.708 1.00 76.81 256 ASP A CA 1
ATOM 1866 C C . ASP A 1 256 ? -2.968 1.530 -27.634 1.00 76.81 256 ASP A C 1
ATOM 1868 O O . ASP A 1 256 ? -3.954 0.877 -27.264 1.00 76.81 256 ASP A O 1
ATOM 1872 N N . LEU A 1 257 ? -3.006 2.280 -28.742 1.00 83.12 257 LEU A N 1
ATOM 1873 C CA . LEU A 1 257 ? -4.213 2.398 -29.567 1.00 83.12 257 LEU A CA 1
ATOM 1874 C C . LEU A 1 257 ? -4.524 1.102 -30.324 1.00 83.12 257 LEU A C 1
A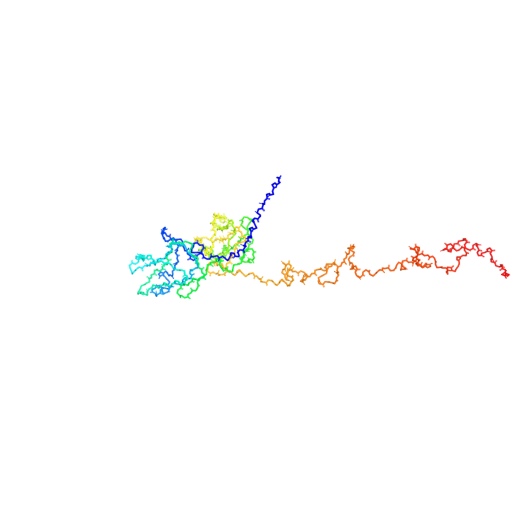TOM 1876 O O . LEU A 1 257 ? -5.695 0.838 -30.625 1.00 83.12 257 LEU A O 1
ATOM 1880 N N . ASP A 1 258 ? -3.505 0.315 -30.648 1.00 82.00 258 ASP A N 1
ATOM 1881 C CA . ASP A 1 258 ? -3.615 -0.931 -31.401 1.00 82.00 258 ASP A CA 1
ATOM 1882 C C . ASP A 1 258 ? -3.427 -2.197 -30.544 1.00 82.00 258 ASP A C 1
ATOM 1884 O O . ASP A 1 258 ? -3.682 -3.302 -31.036 1.00 82.00 258 ASP A O 1
ATOM 1888 N N . ALA A 1 259 ? -3.158 -2.027 -29.246 1.00 80.88 259 ALA A N 1
ATOM 1889 C CA . ALA A 1 259 ? -3.078 -3.067 -28.227 1.00 80.88 259 ALA A CA 1
ATOM 1890 C C . ALA A 1 259 ? -1.933 -4.066 -28.455 1.00 80.88 259 ALA A C 1
ATOM 1892 O O . ALA A 1 259 ? -2.085 -5.262 -28.162 1.00 80.88 259 ALA A O 1
ATOM 1893 N N . ASP A 1 260 ? -0.806 -3.601 -28.997 1.00 77.44 260 ASP A N 1
ATOM 1894 C CA . ASP A 1 260 ? 0.376 -4.428 -29.243 1.00 77.44 260 ASP A CA 1
ATOM 1895 C C . ASP A 1 260 ? 1.304 -4.543 -28.010 1.00 77.44 260 ASP A C 1
ATOM 1897 O O . ASP A 1 260 ? 2.209 -5.387 -27.972 1.00 77.44 260 ASP A O 1
ATOM 1901 N N . GLY A 1 261 ? 1.004 -3.781 -26.951 1.00 72.06 261 GLY A N 1
ATOM 1902 C CA . GLY A 1 261 ? 1.745 -3.757 -25.695 1.00 72.06 261 GLY A CA 1
ATOM 1903 C C . GLY A 1 261 ? 2.923 -2.782 -25.682 1.00 72.06 261 GLY A C 1
ATOM 1904 O O . GLY A 1 261 ? 3.713 -2.816 -24.730 1.00 72.06 261 GLY A O 1
ATOM 1905 N N . ILE A 1 262 ? 3.058 -1.932 -26.701 1.00 75.19 262 ILE A N 1
ATOM 1906 C CA . ILE A 1 262 ? 3.988 -0.809 -26.765 1.00 75.19 262 ILE A CA 1
ATOM 1907 C C . ILE A 1 262 ? 3.182 0.491 -26.626 1.00 75.19 262 ILE A C 1
ATOM 1909 O O . ILE A 1 262 ? 2.084 0.652 -27.137 1.00 75.19 262 ILE A O 1
ATOM 1913 N N . CYS A 1 263 ? 3.715 1.440 -25.866 1.00 81.25 263 CYS A N 1
ATOM 1914 C CA . CYS A 1 263 ? 3.106 2.757 -25.717 1.00 81.25 263 CYS A CA 1
ATOM 1915 C C . CYS A 1 263 ? 3.204 3.575 -27.017 1.00 81.25 263 CYS A C 1
ATOM 1917 O O . CYS A 1 263 ? 4.311 3.696 -27.532 1.00 81.25 263 CYS A O 1
ATOM 1919 N N . ASP A 1 264 ? 2.137 4.253 -27.462 1.00 79.75 264 ASP A N 1
ATOM 1920 C CA . ASP A 1 264 ? 2.084 5.076 -28.694 1.00 79.75 264 ASP A CA 1
ATOM 1921 C C . ASP A 1 264 ? 3.207 6.142 -28.811 1.00 79.75 264 ASP A C 1
ATOM 1923 O O . ASP A 1 264 ? 3.502 6.639 -29.898 1.00 79.75 264 ASP A O 1
ATOM 1927 N N . ASP A 1 265 ? 3.804 6.583 -27.697 1.00 79.94 265 ASP A N 1
ATOM 1928 C CA . ASP A 1 265 ? 4.904 7.561 -27.674 1.00 79.94 265 ASP A CA 1
ATOM 1929 C C . ASP A 1 265 ? 6.304 6.933 -27.809 1.00 79.94 265 ASP A C 1
ATOM 1931 O O . ASP A 1 265 ? 7.285 7.646 -28.049 1.00 79.94 265 ASP A O 1
ATOM 1935 N N . VAL A 1 266 ? 6.387 5.610 -27.662 1.00 78.38 266 VAL A N 1
ATOM 1936 C CA . VAL A 1 266 ? 7.573 4.760 -27.855 1.00 78.38 266 VAL A CA 1
ATOM 1937 C C . VAL A 1 266 ? 7.412 3.852 -29.081 1.00 78.38 266 VAL A C 1
ATOM 1939 O O . VAL A 1 266 ? 8.403 3.336 -29.597 1.00 78.38 266 VAL A O 1
ATOM 1942 N N . ASP A 1 267 ? 6.182 3.667 -29.547 1.00 82.69 267 ASP A N 1
ATOM 1943 C CA . ASP A 1 267 ? 5.828 2.857 -30.693 1.00 82.69 267 ASP A CA 1
ATOM 1944 C C . ASP A 1 267 ? 6.059 3.622 -32.004 1.00 82.69 267 ASP A C 1
ATOM 1946 O O . ASP A 1 267 ? 5.425 4.637 -32.312 1.00 82.69 267 ASP A O 1
ATOM 1950 N N . ASP A 1 268 ? 6.995 3.110 -32.802 1.00 84.31 268 ASP A N 1
ATOM 1951 C CA . ASP A 1 268 ? 7.286 3.635 -34.133 1.00 84.31 268 ASP A CA 1
ATOM 1952 C C . ASP A 1 268 ? 6.127 3.370 -35.122 1.00 84.31 268 ASP A C 1
ATOM 1954 O O . ASP A 1 268 ? 6.085 3.986 -36.196 1.00 84.31 268 ASP A O 1
ATOM 1958 N N . CYS A 1 269 ? 5.192 2.470 -34.788 1.00 87.75 269 CYS A N 1
ATOM 1959 C CA . CYS A 1 269 ? 4.016 2.155 -35.581 1.00 87.75 269 CYS A CA 1
ATOM 1960 C C . CYS A 1 269 ? 2.757 1.855 -34.759 1.00 87.75 269 CYS A C 1
ATOM 1962 O O . CYS A 1 269 ? 2.411 0.701 -34.561 1.00 87.75 269 CYS A O 1
ATOM 1964 N N . VAL A 1 270 ? 1.964 2.895 -34.501 1.00 84.56 270 VAL A N 1
ATOM 1965 C CA . VAL A 1 270 ? 0.602 2.728 -33.980 1.00 84.56 270 VAL A CA 1
ATOM 1966 C C . VAL A 1 270 ? -0.289 2.051 -35.039 1.00 84.56 270 VAL A C 1
ATOM 1968 O O . VAL A 1 270 ? -0.830 2.713 -35.941 1.00 84.56 270 VAL A O 1
ATOM 1971 N N . GLY A 1 271 ? -0.418 0.727 -34.977 1.00 82.62 271 GLY A N 1
ATOM 1972 C CA . GLY A 1 271 ? -1.118 -0.139 -35.922 1.00 82.62 271 GLY A CA 1
ATOM 1973 C C . GLY A 1 271 ? -0.292 -1.354 -36.375 1.00 82.62 271 GLY A C 1
ATOM 1974 O O . GLY A 1 271 ? 0.758 -1.700 -35.858 1.00 82.62 271 GLY A O 1
ATOM 1975 N N . VAL A 1 272 ? -0.749 -2.030 -37.431 1.00 81.50 272 VAL A N 1
ATOM 1976 C CA . VAL A 1 272 ? -0.060 -3.237 -37.924 1.00 81.50 272 VAL A CA 1
ATOM 1977 C C . VAL A 1 272 ? 0.942 -2.867 -39.020 1.00 81.50 272 VAL A C 1
ATOM 1979 O O . VAL A 1 272 ? 0.596 -2.179 -39.986 1.00 81.50 272 VAL A O 1
ATOM 1982 N N . LEU A 1 273 ? 2.181 -3.352 -38.895 1.00 89.31 273 LEU A N 1
ATOM 1983 C CA . LEU A 1 273 ? 3.157 -3.339 -39.987 1.00 89.31 273 LEU A CA 1
ATOM 1984 C C . LEU A 1 273 ? 2.675 -4.227 -41.140 1.00 89.31 273 LEU A C 1
ATOM 1986 O O . LEU A 1 273 ? 2.253 -5.365 -40.931 1.00 89.31 273 LEU A O 1
ATOM 1990 N N . ASP A 1 274 ? 2.771 -3.723 -42.365 1.00 89.19 274 ASP A N 1
ATOM 1991 C CA . ASP A 1 274 ? 2.486 -4.508 -43.564 1.00 89.19 274 ASP A CA 1
ATOM 1992 C C . ASP A 1 274 ? 3.649 -5.461 -43.921 1.00 89.19 274 ASP A C 1
ATOM 1994 O O . ASP A 1 274 ? 4.679 -5.492 -43.239 1.00 89.19 274 ASP A O 1
ATOM 1998 N N . ALA A 1 275 ? 3.515 -6.257 -44.988 1.00 88.56 275 ALA A N 1
ATOM 1999 C CA . ALA A 1 275 ? 4.547 -7.226 -45.380 1.00 88.56 275 ALA A CA 1
ATOM 2000 C C . ALA A 1 275 ? 5.903 -6.594 -45.769 1.00 88.56 275 ALA A C 1
ATOM 2002 O O . ALA A 1 275 ? 6.910 -7.299 -45.811 1.00 88.56 275 ALA A O 1
ATOM 2003 N N . LEU A 1 276 ? 5.952 -5.275 -45.994 1.00 88.81 276 LEU A N 1
ATOM 2004 C CA . LEU A 1 276 ? 7.170 -4.509 -46.277 1.00 88.81 276 LEU A CA 1
ATOM 2005 C C . LEU A 1 276 ? 7.734 -3.808 -45.030 1.00 88.81 276 LEU A C 1
ATOM 2007 O O . LEU A 1 276 ? 8.738 -3.097 -45.121 1.00 88.81 276 LEU A O 1
ATOM 2011 N N . GLY A 1 277 ? 7.106 -3.989 -43.865 1.00 86.69 277 GLY A N 1
ATOM 2012 C CA . GLY A 1 277 ? 7.475 -3.298 -42.633 1.00 86.69 277 GLY A CA 1
ATOM 2013 C C . GLY A 1 277 ? 7.062 -1.826 -42.623 1.00 86.69 277 GLY A C 1
ATOM 2014 O O . GLY A 1 277 ? 7.677 -1.026 -41.918 1.00 86.69 277 GLY A O 1
ATOM 2015 N N . ILE A 1 278 ? 6.054 -1.443 -43.412 1.00 87.62 278 ILE A N 1
ATOM 2016 C CA . ILE A 1 278 ? 5.501 -0.088 -43.423 1.00 87.62 278 ILE A CA 1
ATOM 2017 C C . ILE A 1 278 ? 4.301 -0.032 -42.480 1.00 87.62 278 ILE A C 1
ATOM 2019 O O . ILE A 1 278 ? 3.376 -0.840 -42.570 1.00 87.62 278 ILE A O 1
ATOM 2023 N N . CYS A 1 279 ? 4.295 0.965 -41.596 1.00 90.56 279 CYS A N 1
ATOM 2024 C CA . CYS A 1 279 ? 3.207 1.150 -40.650 1.00 90.56 279 CYS A CA 1
ATOM 2025 C C . CYS A 1 279 ? 1.876 1.463 -41.332 1.00 90.56 279 CYS A C 1
ATOM 2027 O O . CYS A 1 279 ? 1.795 2.421 -42.108 1.00 90.56 279 CYS A O 1
ATOM 2029 N N . ASN A 1 280 ? 0.833 0.683 -41.020 1.00 86.31 280 ASN A N 1
ATOM 2030 C CA . ASN A 1 280 ? -0.487 0.782 -41.649 1.00 86.31 280 ASN A CA 1
ATOM 2031 C C . ASN A 1 280 ? -0.418 0.748 -43.189 1.00 86.31 280 ASN A C 1
ATOM 2033 O O . ASN A 1 280 ? -1.225 1.378 -43.881 1.00 86.31 280 ASN A O 1
ATOM 2037 N N . GLY A 1 281 ? 0.583 0.049 -43.728 1.00 87.62 281 GLY A N 1
ATOM 2038 C CA . GLY A 1 281 ? 0.743 -0.144 -45.157 1.00 87.62 281 GLY A CA 1
ATOM 2039 C C . GLY A 1 281 ? -0.297 -1.109 -45.730 1.00 87.62 281 GLY A C 1
ATOM 2040 O O . GLY A 1 281 ? -1.029 -1.795 -45.015 1.00 87.62 281 GLY A O 1
ATOM 2041 N N . THR A 1 282 ? -0.411 -1.128 -47.055 1.00 90.25 282 THR A N 1
ATOM 2042 C CA . THR A 1 282 ? -1.413 -1.939 -47.761 1.00 90.25 282 THR A CA 1
ATOM 2043 C C . THR A 1 282 ? -0.868 -3.277 -48.240 1.00 90.25 282 THR A C 1
ATOM 2045 O O . THR A 1 282 ? -1.627 -4.046 -48.834 1.00 90.25 282 THR A O 1
ATOM 2048 N N . CYS A 1 283 ? 0.424 -3.554 -48.041 1.00 90.69 283 CYS A N 1
ATOM 2049 C CA . CYS A 1 283 ? 1.023 -4.753 -48.590 1.00 90.69 283 CYS A CA 1
ATOM 2050 C C . CYS A 1 283 ? 0.687 -6.001 -47.770 1.00 90.69 283 CYS A C 1
ATOM 2052 O O . CYS A 1 283 ? 1.059 -6.121 -46.605 1.00 90.69 283 CYS A O 1
ATOM 2054 N N . LEU A 1 284 ? -0.000 -6.955 -48.395 1.00 89.38 284 LEU A N 1
ATOM 2055 C CA . LEU A 1 284 ? -0.408 -8.191 -47.730 1.00 89.38 284 LEU A CA 1
ATOM 2056 C C . LEU A 1 284 ? 0.702 -9.249 -47.717 1.00 89.38 284 LEU A C 1
ATOM 2058 O O . LEU A 1 284 ? 0.810 -9.983 -46.738 1.00 89.38 284 LEU A O 1
ATOM 2062 N N . GLU A 1 285 ? 1.505 -9.335 -48.782 1.00 89.31 285 GLU A N 1
ATOM 2063 C CA . GLU A 1 285 ? 2.544 -10.356 -48.961 1.00 89.31 285 GLU A CA 1
ATOM 2064 C C . GLU A 1 285 ? 3.744 -9.785 -49.752 1.00 89.31 285 GLU A C 1
ATOM 2066 O O . GLU A 1 285 ? 3.560 -9.034 -50.710 1.00 89.31 285 GLU A O 1
ATOM 2071 N N . ASP A 1 286 ? 4.960 -10.139 -49.322 1.00 88.50 286 ASP A N 1
ATOM 2072 C CA . ASP A 1 286 ? 6.234 -10.008 -50.055 1.00 88.50 286 ASP A CA 1
ATOM 2073 C C . ASP A 1 286 ? 6.904 -11.391 -50.008 1.00 88.50 286 ASP A C 1
ATOM 2075 O O . ASP A 1 286 ? 7.762 -11.685 -49.167 1.00 88.50 286 ASP A O 1
ATOM 2079 N N . ALA A 1 287 ? 6.407 -12.317 -50.830 1.00 88.25 287 ALA A N 1
ATOM 2080 C CA . ALA A 1 287 ? 6.764 -13.730 -50.747 1.00 88.25 287 ALA A CA 1
ATOM 2081 C C . ALA A 1 287 ? 8.243 -13.994 -51.056 1.00 88.25 287 ALA A C 1
ATOM 2083 O O . ALA A 1 287 ? 8.796 -15.014 -50.627 1.00 88.25 287 ALA A O 1
ATOM 2084 N N . ASN A 1 288 ? 8.884 -13.109 -51.820 1.00 85.38 288 ASN A N 1
ATOM 2085 C CA . ASN A 1 288 ? 10.272 -13.264 -52.242 1.00 85.38 288 ASN A CA 1
ATOM 2086 C C . ASN A 1 288 ? 11.257 -12.345 -51.489 1.00 85.38 288 ASN A C 1
ATOM 2088 O O . ASN A 1 288 ? 12.469 -12.474 -51.698 1.00 85.38 288 ASN A O 1
ATOM 2092 N N . ALA A 1 289 ? 10.756 -11.513 -50.570 1.00 87.12 289 ALA A N 1
ATOM 2093 C CA . ALA A 1 289 ? 11.509 -10.588 -49.728 1.00 87.12 289 ALA A CA 1
ATOM 2094 C C . ALA A 1 289 ? 12.383 -9.604 -50.528 1.00 87.12 289 ALA A C 1
ATOM 2096 O O . ALA A 1 289 ? 13.512 -9.296 -50.125 1.00 87.12 289 ALA A O 1
ATOM 2097 N N . ASN A 1 290 ? 11.908 -9.147 -51.690 1.00 84.88 290 ASN A N 1
ATOM 2098 C CA . ASN A 1 290 ? 12.643 -8.201 -52.532 1.00 84.88 290 ASN A CA 1
ATOM 2099 C C . ASN A 1 290 ? 12.335 -6.728 -52.205 1.00 84.88 290 ASN A C 1
ATOM 2101 O O . ASN A 1 290 ? 12.971 -5.841 -52.786 1.00 84.88 290 ASN A O 1
ATOM 2105 N N . GLY A 1 291 ? 11.420 -6.466 -51.263 1.00 87.50 291 GLY A N 1
ATOM 2106 C CA . GLY A 1 291 ? 11.021 -5.118 -50.864 1.00 87.50 291 GLY A CA 1
ATOM 2107 C C . GLY A 1 291 ? 9.980 -4.475 -51.785 1.00 87.50 291 GLY A C 1
ATOM 2108 O O . GLY A 1 291 ? 9.846 -3.249 -51.778 1.00 87.50 291 GLY A O 1
ATOM 2109 N N . ILE A 1 292 ? 9.269 -5.271 -52.586 1.00 84.75 292 ILE A N 1
ATOM 2110 C CA . ILE A 1 292 ? 8.126 -4.878 -53.415 1.00 84.75 292 ILE A CA 1
ATOM 2111 C C . ILE A 1 292 ? 6.954 -5.783 -53.037 1.00 84.75 292 ILE A C 1
ATOM 2113 O O . ILE A 1 292 ? 7.130 -6.972 -52.801 1.00 84.75 292 ILE A O 1
ATOM 2117 N N . CYS A 1 293 ? 5.751 -5.220 -52.957 1.00 89.00 293 CYS A N 1
ATOM 2118 C CA . CYS A 1 293 ? 4.576 -6.015 -52.636 1.00 89.00 293 CYS A CA 1
ATOM 2119 C C . CYS A 1 293 ? 4.227 -6.975 -53.774 1.00 89.00 293 CYS A C 1
ATOM 2121 O O . CYS A 1 293 ? 4.171 -6.531 -54.916 1.00 89.00 293 CYS A O 1
ATOM 2123 N N . ASP A 1 294 ? 3.860 -8.224 -53.480 1.00 85.12 294 ASP A N 1
ATOM 2124 C CA . ASP A 1 294 ? 3.494 -9.223 -54.500 1.00 85.12 294 ASP A CA 1
ATOM 2125 C C . ASP A 1 294 ? 2.332 -8.752 -55.400 1.00 85.12 294 ASP A C 1
ATOM 2127 O O . ASP A 1 294 ? 2.251 -9.090 -56.578 1.00 85.12 294 ASP A O 1
ATOM 2131 N N . ALA A 1 295 ? 1.418 -7.939 -54.858 1.00 84.00 295 ALA A N 1
ATOM 2132 C CA . ALA A 1 295 ? 0.319 -7.342 -55.623 1.00 84.00 295 ALA A CA 1
ATOM 2133 C C . ALA A 1 295 ? 0.777 -6.234 -56.592 1.00 84.00 295 ALA A C 1
ATOM 2135 O O . ALA A 1 295 ? 0.089 -5.968 -57.577 1.00 84.00 295 ALA A O 1
ATOM 2136 N N . ASP A 1 296 ? 1.918 -5.606 -56.300 1.00 83.38 296 ASP A N 1
ATOM 2137 C CA . ASP A 1 296 ? 2.577 -4.579 -57.111 1.00 83.38 296 ASP A CA 1
ATOM 2138 C C . ASP A 1 296 ? 3.729 -5.160 -57.953 1.00 83.38 296 ASP A C 1
ATOM 2140 O O . ASP A 1 296 ? 4.333 -4.448 -58.762 1.00 83.38 296 ASP A O 1
ATOM 2144 N N . GLU A 1 297 ? 4.014 -6.460 -57.815 1.00 81.88 297 GLU A N 1
ATOM 2145 C CA . GLU A 1 297 ? 4.814 -7.236 -58.757 1.00 81.88 297 GLU A CA 1
ATOM 2146 C C . GLU A 1 297 ? 4.003 -7.465 -60.036 1.00 81.88 297 GLU A C 1
ATOM 2148 O O . GLU A 1 297 ? 3.633 -8.581 -60.410 1.00 81.88 297 GLU A O 1
ATOM 2153 N N . ASP A 1 298 ? 3.711 -6.367 -60.732 1.00 68.88 298 ASP A N 1
ATOM 2154 C CA . ASP A 1 298 ? 3.157 -6.423 -62.070 1.00 68.88 298 ASP A CA 1
ATOM 2155 C C . ASP A 1 298 ? 4.169 -7.171 -62.943 1.00 68.88 298 ASP A C 1
ATOM 2157 O O . ASP A 1 298 ? 5.275 -6.700 -63.223 1.00 68.88 298 ASP A O 1
ATOM 2161 N N . PHE A 1 299 ? 3.770 -8.389 -63.309 1.00 63.34 299 PHE A N 1
ATOM 2162 C CA . PHE A 1 299 ? 4.430 -9.325 -64.204 1.00 63.34 299 PHE A CA 1
ATOM 2163 C C . PHE A 1 299 ? 5.261 -8.585 -65.256 1.00 6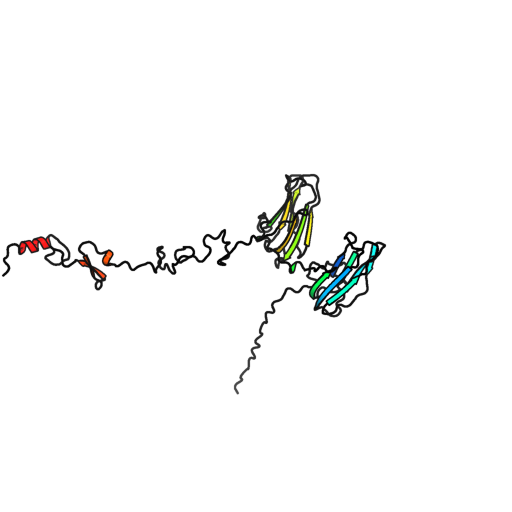3.34 299 PHE A C 1
ATOM 2165 O O . PHE A 1 299 ? 4.716 -8.045 -66.222 1.00 63.34 299 PHE A O 1
ATOM 2172 N N . VAL A 1 300 ? 6.585 -8.537 -65.066 1.00 63.94 300 VAL A N 1
ATOM 2173 C CA . VAL A 1 300 ? 7.472 -7.900 -66.040 1.00 63.94 300 VAL A CA 1
ATOM 2174 C C . VAL A 1 300 ? 7.352 -8.700 -67.327 1.00 63.94 300 VAL A C 1
ATOM 2176 O O . VAL A 1 300 ? 7.854 -9.822 -67.403 1.00 63.94 300 VAL A O 1
ATOM 2179 N N . ASP A 1 301 ? 6.647 -8.144 -68.316 1.00 66.12 301 ASP A N 1
ATOM 2180 C CA . ASP A 1 301 ? 6.468 -8.775 -69.618 1.00 66.12 301 ASP A CA 1
ATOM 2181 C C . ASP A 1 301 ? 7.860 -9.134 -70.161 1.00 66.12 301 ASP A C 1
ATOM 2183 O O . ASP A 1 301 ? 8.663 -8.221 -70.414 1.00 66.12 301 ASP A O 1
ATOM 2187 N N . PRO A 1 302 ? 8.170 -10.437 -70.335 1.00 68.31 302 PRO A N 1
ATOM 2188 C CA . PRO A 1 302 ? 9.468 -10.889 -70.817 1.00 68.31 302 PRO A CA 1
ATOM 2189 C C . PRO A 1 302 ? 9.877 -10.248 -72.152 1.00 68.31 302 PRO A C 1
ATOM 2191 O O . PRO A 1 302 ? 11.068 -10.188 -72.464 1.00 68.31 302 PRO A O 1
ATOM 2194 N N . SER A 1 303 ? 8.914 -9.705 -72.911 1.00 68.56 303 SER A N 1
ATOM 2195 C CA . SER A 1 303 ? 9.154 -8.921 -74.125 1.00 68.56 303 SER A CA 1
ATOM 2196 C C . SER A 1 303 ? 10.020 -7.676 -73.912 1.00 68.56 303 SER A C 1
ATOM 2198 O O . SER A 1 303 ? 10.733 -7.266 -74.830 1.00 68.56 303 SER A O 1
ATOM 2200 N N . THR A 1 304 ? 10.053 -7.133 -72.693 1.00 74.19 304 THR A N 1
ATOM 2201 C CA . THR A 1 304 ? 10.868 -5.965 -72.320 1.00 74.19 304 THR A CA 1
ATOM 2202 C C . THR A 1 304 ? 12.371 -6.262 -72.361 1.00 74.19 304 THR A C 1
ATOM 2204 O O . THR A 1 304 ? 13.181 -5.354 -72.543 1.00 74.19 304 THR A O 1
ATOM 2207 N N . TYR A 1 305 ? 12.760 -7.534 -72.229 1.00 76.31 305 TYR A N 1
ATOM 2208 C CA . TYR A 1 305 ? 14.159 -7.966 -72.272 1.00 76.31 305 TYR A CA 1
ATOM 2209 C C . TYR A 1 305 ? 14.643 -8.337 -73.680 1.00 76.31 305 TYR A C 1
ATOM 2211 O O . TYR A 1 305 ? 15.822 -8.659 -73.853 1.00 76.31 305 TYR A O 1
ATOM 2219 N N . CYS A 1 306 ? 13.777 -8.284 -74.696 1.00 77.44 306 CYS A N 1
ATOM 2220 C CA . CYS A 1 306 ? 14.190 -8.533 -76.071 1.00 77.44 306 CYS A CA 1
ATOM 2221 C C . CYS A 1 306 ? 14.983 -7.341 -76.617 1.00 77.44 306 CYS A C 1
ATOM 2223 O O . CYS A 1 306 ? 14.506 -6.209 -76.685 1.00 77.44 306 CYS A O 1
ATOM 2225 N N . GLY A 1 307 ? 16.237 -7.604 -76.991 1.00 75.25 307 GLY A N 1
ATOM 2226 C CA . GLY A 1 307 ? 17.128 -6.600 -77.559 1.00 75.25 307 GLY A CA 1
ATOM 2227 C C . GLY A 1 307 ? 16.668 -6.120 -78.946 1.00 75.25 307 GLY A C 1
ATOM 2228 O O . GLY A 1 307 ? 15.838 -6.770 -79.592 1.00 75.25 307 GLY A O 1
ATOM 2229 N N . PRO A 1 308 ? 17.224 -5.000 -79.447 1.00 71.69 308 PRO A N 1
ATOM 2230 C CA . PRO A 1 308 ? 16.908 -4.489 -80.779 1.00 71.69 308 PRO A CA 1
ATOM 2231 C C . PRO A 1 308 ? 17.078 -5.569 -81.859 1.00 71.69 308 PRO A C 1
ATOM 2233 O O . PRO A 1 308 ? 18.139 -6.180 -81.953 1.00 71.69 308 PRO A O 1
ATOM 2236 N N . GLY A 1 309 ? 16.042 -5.791 -82.673 1.00 69.62 309 GLY A N 1
ATOM 2237 C CA . GLY A 1 309 ? 16.039 -6.828 -83.716 1.00 69.62 309 GLY A CA 1
ATOM 2238 C C . GLY A 1 309 ? 15.471 -8.186 -83.285 1.00 69.62 309 GLY A C 1
ATOM 2239 O O . GLY A 1 309 ? 15.522 -9.130 -84.069 1.00 69.62 309 GLY A O 1
ATOM 2240 N N . THR A 1 310 ? 14.886 -8.290 -82.087 1.00 77.06 310 THR A N 1
ATOM 2241 C CA . THR A 1 310 ? 14.199 -9.503 -81.615 1.00 77.06 310 THR A CA 1
ATOM 2242 C C . THR A 1 310 ? 12.794 -9.198 -81.077 1.00 77.06 310 THR A C 1
ATOM 2244 O O . THR A 1 310 ? 12.523 -8.081 -80.641 1.00 77.06 310 THR A O 1
ATOM 2247 N N . THR A 1 311 ? 11.892 -10.179 -81.116 1.00 83.12 311 THR A N 1
ATOM 2248 C CA . THR A 1 311 ? 10.542 -10.152 -80.527 1.00 83.12 311 THR A CA 1
ATOM 2249 C C . THR A 1 311 ? 10.325 -11.385 -79.656 1.00 83.12 311 THR A C 1
ATOM 2251 O O . THR A 1 311 ? 10.842 -12.453 -79.968 1.00 83.12 311 THR A O 1
ATOM 2254 N N . TRP A 1 312 ? 9.564 -11.268 -78.567 1.00 85.00 312 TRP A N 1
ATOM 2255 C CA . TRP A 1 312 ? 9.294 -12.400 -77.675 1.00 85.00 312 TRP A CA 1
ATOM 2256 C C . TRP A 1 312 ? 8.362 -13.426 -78.322 1.00 85.00 312 TRP A C 1
ATOM 2258 O O . TRP A 1 312 ? 7.238 -13.094 -78.703 1.00 85.00 312 TRP A O 1
ATOM 2268 N N . ASP A 1 313 ? 8.813 -14.678 -78.407 1.00 81.31 313 ASP A N 1
ATOM 2269 C CA . ASP A 1 313 ? 7.975 -15.811 -78.783 1.00 81.31 313 ASP A CA 1
ATOM 2270 C C . ASP A 1 313 ? 7.480 -16.519 -77.515 1.00 81.31 313 ASP A C 1
ATOM 2272 O O . ASP A 1 313 ? 8.233 -17.196 -76.808 1.00 81.31 313 ASP A O 1
ATOM 2276 N N . ALA A 1 314 ? 6.185 -16.374 -77.233 1.00 80.50 314 ALA A N 1
ATOM 2277 C CA . ALA A 1 314 ? 5.556 -16.965 -76.056 1.00 80.50 314 ALA A CA 1
ATOM 2278 C C . ALA A 1 314 ? 5.463 -18.504 -76.108 1.00 80.50 314 ALA A C 1
ATOM 2280 O O . ALA A 1 314 ? 5.334 -19.134 -75.060 1.00 80.50 314 ALA A O 1
ATOM 2281 N N . ALA A 1 315 ? 5.521 -19.119 -77.293 1.00 78.81 315 ALA A N 1
ATOM 2282 C CA . ALA A 1 315 ? 5.488 -20.571 -77.452 1.00 78.81 315 ALA A CA 1
ATOM 2283 C C . ALA A 1 315 ? 6.873 -21.203 -77.243 1.00 78.81 315 ALA A C 1
ATOM 2285 O O . ALA A 1 315 ? 6.967 -22.309 -76.709 1.00 78.81 315 ALA A O 1
ATOM 2286 N N . ALA A 1 316 ? 7.939 -20.504 -77.636 1.00 75.94 316 ALA A N 1
ATOM 2287 C CA . ALA A 1 316 ? 9.321 -20.939 -77.446 1.00 75.94 316 ALA A CA 1
ATOM 2288 C C . ALA A 1 316 ? 9.935 -20.469 -76.113 1.00 75.94 316 ALA A C 1
ATOM 2290 O O . ALA A 1 316 ? 10.958 -21.010 -75.695 1.00 75.94 316 ALA A O 1
ATOM 2291 N N . GLY A 1 317 ? 9.327 -19.481 -75.447 1.00 82.56 317 GLY A N 1
ATOM 2292 C CA . GLY A 1 317 ? 9.822 -18.921 -74.188 1.00 82.56 317 GLY A CA 1
ATOM 2293 C C . GLY A 1 317 ? 11.158 -18.185 -74.337 1.00 82.56 317 GLY A C 1
ATOM 2294 O O . GLY A 1 317 ? 11.974 -18.209 -73.418 1.00 82.56 317 GLY A O 1
ATOM 2295 N N . GLN A 1 318 ? 11.409 -17.585 -75.503 1.00 82.88 318 GLN A N 1
ATOM 2296 C CA . GLN A 1 318 ? 12.653 -16.877 -75.813 1.00 82.88 318 GLN A CA 1
ATOM 2297 C C . GLN A 1 318 ? 12.415 -15.726 -76.799 1.00 82.88 318 GLN A C 1
ATOM 2299 O O . GLN A 1 318 ? 11.448 -15.731 -77.562 1.00 82.88 318 GLN A O 1
ATOM 2304 N N . CYS A 1 319 ? 13.323 -14.749 -76.817 1.00 81.69 319 CYS A N 1
ATOM 2305 C CA . CYS A 1 319 ? 13.355 -13.725 -77.858 1.00 81.69 319 CYS A CA 1
ATOM 2306 C C . CYS A 1 319 ? 13.842 -14.345 -79.173 1.00 81.69 319 CYS A C 1
ATOM 2308 O O . CYS A 1 319 ? 14.927 -14.922 -79.225 1.00 81.69 319 CYS A O 1
ATOM 2310 N N . VAL A 1 320 ? 13.050 -14.208 -80.230 1.00 79.62 320 VAL A N 1
ATOM 2311 C CA . VAL A 1 320 ? 13.375 -14.659 -81.589 1.00 79.62 320 VAL A CA 1
ATOM 2312 C C . VAL A 1 320 ? 13.669 -13.455 -82.477 1.00 79.62 320 VAL A C 1
ATOM 2314 O O . VAL A 1 320 ? 13.176 -12.361 -82.210 1.00 79.62 320 VAL A O 1
ATOM 2317 N N . GLY A 1 321 ? 14.490 -13.618 -83.514 1.00 70.62 321 GLY A N 1
ATOM 2318 C CA . GLY A 1 321 ? 14.756 -12.544 -84.477 1.00 70.62 321 GLY A CA 1
ATOM 2319 C C . GLY A 1 321 ? 13.467 -12.080 -85.159 1.00 70.62 321 GLY A C 1
ATOM 2320 O O . GLY A 1 321 ? 12.601 -12.897 -85.463 1.00 70.62 321 GLY A O 1
ATOM 2321 N N . VAL A 1 322 ? 13.310 -10.774 -85.388 1.00 69.62 322 VAL A N 1
ATOM 2322 C CA . VAL A 1 322 ? 12.187 -10.290 -86.208 1.00 69.62 322 VAL A CA 1
ATOM 2323 C C . VAL A 1 322 ? 12.470 -10.661 -87.664 1.00 69.62 322 VAL A C 1
ATOM 2325 O O . VAL A 1 322 ? 13.508 -10.258 -88.188 1.00 69.62 322 VAL A O 1
ATOM 2328 N N . ASP A 1 323 ? 11.522 -11.320 -88.342 1.00 63.22 323 ASP A N 1
ATOM 2329 C CA . ASP A 1 323 ? 11.559 -11.708 -89.776 1.00 63.22 323 ASP A CA 1
ATOM 2330 C C . ASP A 1 323 ? 11.776 -10.528 -90.762 1.00 63.22 323 ASP A C 1
ATOM 2332 O O . ASP A 1 323 ? 11.728 -10.675 -91.982 1.00 63.22 323 ASP A O 1
ATOM 2336 N N . THR A 1 324 ? 12.003 -9.317 -90.251 1.00 58.78 324 THR A N 1
ATOM 2337 C CA . THR A 1 324 ? 12.311 -8.094 -90.997 1.00 58.78 324 THR A CA 1
ATOM 2338 C C . THR A 1 324 ? 13.771 -7.657 -90.863 1.00 58.78 324 THR A C 1
ATOM 2340 O O . THR A 1 324 ? 14.069 -6.483 -91.098 1.00 58.78 324 THR A O 1
ATOM 2343 N N . CYS A 1 325 ? 14.689 -8.549 -90.475 1.00 61.78 325 CYS A N 1
ATOM 2344 C CA . CYS A 1 325 ? 16.127 -8.284 -90.515 1.00 61.78 325 CYS A CA 1
ATOM 2345 C C . CYS A 1 325 ? 16.577 -8.079 -91.973 1.00 61.78 325 CYS A C 1
ATOM 2347 O O . CYS A 1 325 ? 16.959 -9.003 -92.683 1.00 61.78 325 CYS A O 1
ATOM 2349 N N . MET A 1 326 ? 16.444 -6.843 -92.462 1.00 61.62 326 MET A N 1
ATOM 2350 C CA . MET A 1 326 ? 16.730 -6.459 -93.840 1.00 61.62 326 MET A CA 1
ATOM 2351 C C . MET A 1 326 ? 18.230 -6.620 -94.109 1.00 61.62 326 MET A C 1
ATOM 2353 O O . MET A 1 326 ? 19.014 -5.708 -93.852 1.00 61.62 326 MET A O 1
ATOM 2357 N N . GLY A 1 327 ? 18.616 -7.796 -94.603 1.00 68.19 327 GLY A N 1
ATOM 2358 C CA . GLY A 1 327 ? 20.008 -8.172 -94.840 1.00 68.19 327 GLY A CA 1
ATOM 2359 C C . GLY A 1 327 ? 20.380 -9.580 -94.377 1.00 68.19 327 GLY A C 1
ATOM 2360 O O . GLY A 1 327 ? 21.445 -10.023 -94.781 1.00 68.19 327 GLY A O 1
ATOM 2361 N N . ASP A 1 328 ? 19.531 -10.258 -93.600 1.00 72.75 328 ASP A N 1
ATOM 2362 C CA . ASP A 1 328 ? 19.640 -11.694 -93.304 1.00 72.75 328 ASP A CA 1
ATOM 2363 C C . ASP A 1 328 ? 19.013 -12.474 -94.472 1.00 72.75 328 ASP A C 1
ATOM 2365 O O . ASP A 1 328 ? 17.791 -12.514 -94.645 1.00 72.75 328 ASP A O 1
ATOM 2369 N N . PHE A 1 329 ? 19.864 -12.959 -95.374 1.00 72.12 329 PHE A N 1
ATOM 2370 C CA . PHE A 1 329 ? 19.441 -13.605 -96.618 1.00 72.12 329 PHE A CA 1
ATOM 2371 C C . PHE A 1 329 ? 19.335 -15.123 -96.480 1.00 72.12 329 PHE A C 1
ATOM 2373 O O . PHE A 1 329 ? 18.678 -15.742 -97.324 1.00 72.12 329 PHE A O 1
ATOM 2380 N N . ASP A 1 330 ? 19.976 -15.721 -95.474 1.00 76.00 330 ASP A N 1
ATOM 2381 C CA . ASP A 1 330 ? 19.909 -17.162 -95.224 1.00 76.00 330 ASP A CA 1
ATOM 2382 C C . ASP A 1 330 ? 18.969 -17.560 -94.069 1.00 76.00 330 ASP A C 1
ATOM 2384 O O . ASP A 1 330 ? 18.624 -18.740 -93.948 1.00 76.00 330 ASP A O 1
ATOM 2388 N N . GLY A 1 331 ? 18.427 -16.577 -93.344 1.00 71.62 331 GLY A N 1
ATOM 2389 C CA . GLY A 1 331 ? 17.381 -16.723 -92.336 1.00 71.62 331 GLY A CA 1
ATOM 2390 C C . GLY A 1 331 ? 17.896 -17.243 -90.996 1.00 71.62 331 GLY A C 1
ATOM 2391 O O . GLY A 1 331 ? 17.127 -17.874 -90.265 1.00 71.62 331 GLY A O 1
ATOM 2392 N N . ASP A 1 332 ? 19.182 -17.052 -90.691 1.00 75.38 332 ASP A N 1
ATOM 2393 C CA . ASP A 1 332 ? 19.811 -17.558 -89.467 1.00 75.38 332 ASP A CA 1
ATOM 2394 C C . ASP A 1 332 ? 19.661 -16.631 -88.244 1.00 75.38 332 ASP A C 1
ATOM 2396 O O . ASP A 1 332 ? 20.028 -17.002 -87.123 1.00 75.38 332 ASP A O 1
ATOM 2400 N N . GLY A 1 333 ? 19.054 -15.458 -88.437 1.00 70.06 333 GLY A N 1
ATOM 2401 C CA . GLY A 1 333 ? 18.790 -14.460 -87.408 1.00 70.06 333 GLY A CA 1
ATOM 2402 C C . GLY A 1 333 ? 19.936 -13.470 -87.188 1.00 70.06 333 GLY A C 1
ATOM 2403 O O . GLY A 1 333 ? 19.847 -12.647 -86.270 1.00 70.06 333 GLY A O 1
ATOM 2404 N N . THR A 1 334 ? 21.006 -13.512 -87.989 1.00 72.75 334 THR A N 1
ATOM 2405 C CA . THR A 1 334 ? 22.133 -12.570 -87.937 1.00 72.75 334 THR A CA 1
ATOM 2406 C C . THR A 1 334 ? 22.411 -11.934 -89.305 1.00 72.75 334 THR A C 1
ATOM 2408 O O . THR A 1 334 ? 21.993 -12.438 -90.330 1.00 72.75 334 THR A O 1
ATOM 2411 N N . ILE A 1 335 ? 23.083 -10.771 -89.342 1.00 78.50 335 ILE A N 1
ATOM 2412 C CA . ILE A 1 335 ? 23.636 -10.217 -90.594 1.00 78.50 335 ILE A CA 1
ATOM 2413 C C . ILE A 1 335 ? 25.144 -10.441 -90.552 1.00 78.50 335 ILE A C 1
ATOM 2415 O O . ILE A 1 335 ? 25.884 -9.668 -89.933 1.00 78.50 335 ILE A O 1
ATOM 2419 N N . ALA A 1 336 ? 25.602 -11.511 -91.185 1.00 80.25 336 ALA A N 1
ATOM 2420 C CA . ALA A 1 336 ? 26.990 -11.935 -91.188 1.00 80.25 336 ALA A CA 1
ATOM 2421 C C . ALA A 1 336 ? 27.583 -11.936 -92.605 1.00 80.25 336 ALA A C 1
ATOM 2423 O O . ALA A 1 336 ? 26.957 -11.604 -93.613 1.00 80.25 336 ALA A O 1
ATOM 2424 N N . THR A 1 337 ? 28.870 -12.278 -92.710 1.00 84.88 337 THR A N 1
ATOM 2425 C CA . THR A 1 337 ? 29.523 -12.399 -94.022 1.00 84.88 337 THR A CA 1
ATOM 2426 C C . THR A 1 337 ? 28.891 -13.481 -94.899 1.00 84.88 337 THR A C 1
ATOM 2428 O O . THR A 1 337 ? 29.024 -13.389 -96.117 1.00 84.88 337 THR A O 1
ATOM 2431 N N . SER A 1 338 ? 28.218 -14.478 -94.314 1.00 83.00 338 SER A N 1
ATOM 2432 C CA . SER A 1 338 ? 27.426 -15.479 -95.040 1.00 83.00 338 SER A CA 1
ATOM 2433 C C . SER A 1 338 ? 26.304 -14.828 -95.847 1.00 83.00 338 SER A C 1
ATOM 2435 O O . SER A 1 338 ? 26.232 -15.070 -97.052 1.00 83.00 338 SER A O 1
ATOM 2437 N N . ASP A 1 339 ? 25.537 -13.915 -95.252 1.00 84.00 339 ASP A N 1
ATOM 2438 C CA . ASP A 1 339 ? 24.441 -13.207 -95.923 1.00 84.00 339 ASP A CA 1
ATOM 2439 C C . ASP A 1 339 ? 24.918 -12.325 -97.061 1.00 84.00 339 ASP A C 1
ATOM 2441 O O . ASP A 1 339 ? 24.354 -12.321 -98.156 1.00 84.00 339 ASP A O 1
ATOM 2445 N N . LEU A 1 340 ? 26.015 -11.600 -96.828 1.00 85.62 340 LEU A N 1
ATOM 2446 C CA . LEU A 1 340 ? 26.625 -10.774 -97.862 1.00 85.62 340 LEU A CA 1
ATOM 2447 C C . LEU A 1 340 ? 27.091 -11.635 -99.041 1.00 85.62 340 LEU A C 1
ATOM 2449 O O . LEU A 1 340 ? 26.923 -11.242 -100.194 1.00 85.62 340 LEU A O 1
ATOM 2453 N N . LEU A 1 341 ? 27.666 -12.810 -98.774 1.00 87.19 341 LEU A N 1
ATOM 2454 C CA . LEU A 1 341 ? 28.081 -13.739 -99.825 1.00 87.19 341 LEU A CA 1
ATOM 2455 C C . LEU A 1 341 ? 26.875 -14.352 -100.550 1.00 87.19 341 LEU A C 1
ATOM 2457 O O . LEU A 1 341 ? 26.922 -14.477 -101.774 1.00 87.19 341 LEU A O 1
ATOM 2461 N N . GLY A 1 342 ? 25.794 -14.668 -99.833 1.00 81.50 342 GLY A N 1
ATOM 2462 C CA . GLY A 1 342 ? 24.527 -15.123 -100.406 1.00 81.50 342 GLY A CA 1
ATOM 2463 C C . GLY A 1 342 ? 23.905 -14.075 -101.328 1.00 81.50 342 GLY A C 1
ATOM 2464 O O . GLY A 1 342 ? 23.599 -14.367 -102.485 1.00 81.50 342 GLY A O 1
ATOM 2465 N N . PHE A 1 343 ? 23.820 -12.825 -100.869 1.00 82.38 343 PHE A N 1
ATOM 2466 C CA . PHE A 1 343 ? 23.356 -11.695 -101.670 1.00 82.38 343 PHE A CA 1
ATOM 2467 C C . PHE A 1 343 ? 24.225 -11.479 -102.911 1.00 82.38 343 PHE A C 1
ATOM 2469 O O . PHE A 1 343 ? 23.705 -11.370 -104.021 1.00 82.38 343 PHE A O 1
ATOM 2476 N N . LEU A 1 344 ? 25.553 -11.465 -102.756 1.00 86.00 344 LEU A N 1
ATOM 2477 C CA . LEU A 1 344 ? 26.485 -11.283 -103.872 1.00 86.00 344 LEU A CA 1
ATOM 2478 C C . LEU A 1 344 ? 26.407 -12.415 -104.905 1.00 86.00 344 LEU A C 1
ATOM 2480 O O . LEU A 1 344 ? 26.647 -12.160 -106.083 1.00 86.00 344 LEU A O 1
ATOM 2484 N N . ALA A 1 345 ? 26.051 -13.638 -104.503 1.00 83.19 345 ALA A N 1
ATOM 2485 C CA . ALA A 1 345 ? 25.908 -14.765 -105.424 1.00 83.19 345 ALA A CA 1
ATOM 2486 C C . ALA A 1 345 ? 24.738 -14.592 -106.407 1.00 83.19 345 ALA A C 1
ATOM 2488 O O . ALA A 1 345 ? 24.807 -15.067 -107.541 1.00 83.19 345 ALA A O 1
ATOM 2489 N N . ILE A 1 346 ? 23.680 -13.899 -105.987 1.00 78.88 346 ILE A N 1
ATOM 2490 C CA . ILE A 1 346 ? 22.492 -13.627 -106.809 1.00 78.88 346 ILE A CA 1
ATOM 2491 C C . ILE A 1 346 ? 22.453 -12.182 -107.329 1.00 78.88 346 ILE A C 1
ATOM 2493 O O . ILE A 1 346 ? 21.587 -11.833 -108.136 1.00 78.88 346 ILE A O 1
ATOM 2497 N N . PHE A 1 347 ? 23.392 -11.334 -106.905 1.00 79.31 347 PHE A N 1
ATOM 2498 C CA . PHE A 1 347 ? 23.445 -9.924 -107.268 1.00 79.31 347 PHE A CA 1
ATOM 2499 C C . PHE A 1 347 ? 23.636 -9.739 -108.780 1.00 79.31 347 PHE A C 1
ATOM 2501 O O . PHE A 1 347 ? 24.618 -10.187 -109.368 1.00 79.31 347 PHE A O 1
ATOM 2508 N N . GLY A 1 348 ? 22.684 -9.058 -109.421 1.00 76.31 348 GLY A N 1
ATOM 2509 C CA . GLY A 1 348 ? 22.673 -8.843 -110.872 1.00 76.31 348 GLY A CA 1
ATOM 2510 C C . GLY A 1 348 ? 21.999 -9.956 -111.684 1.00 76.31 348 GLY A C 1
ATOM 2511 O O . GLY A 1 348 ? 21.917 -9.837 -112.907 1.00 76.31 348 GLY A O 1
ATOM 2512 N N . SER A 1 349 ? 21.480 -11.004 -111.037 1.00 82.50 349 SER A N 1
ATOM 2513 C CA . SER A 1 349 ? 20.565 -11.939 -111.696 1.00 82.50 349 SER A CA 1
ATOM 2514 C C . SER A 1 349 ? 19.211 -11.264 -111.948 1.00 82.50 349 SER A C 1
ATOM 2516 O O . SER A 1 349 ? 18.703 -10.508 -111.119 1.00 82.50 349 SER A O 1
ATOM 2518 N N . THR A 1 350 ? 18.633 -11.479 -113.129 1.00 70.50 350 THR A N 1
ATOM 2519 C CA . THR A 1 350 ? 17.285 -10.997 -113.446 1.00 70.50 350 THR A CA 1
ATOM 2520 C C . THR A 1 350 ? 16.273 -12.039 -113.014 1.00 70.50 350 THR A C 1
ATOM 2522 O O . THR A 1 350 ? 16.363 -13.187 -113.455 1.00 70.50 350 THR A O 1
ATOM 2525 N N . CYS A 1 351 ? 15.304 -11.639 -112.196 1.00 69.44 351 CYS A N 1
ATOM 2526 C CA . CYS A 1 351 ? 14.175 -12.496 -111.861 1.00 69.44 351 CYS A CA 1
ATOM 2527 C C . CYS A 1 351 ? 13.442 -12.877 -113.156 1.00 69.44 351 CYS A C 1
ATOM 2529 O O . CYS A 1 351 ? 13.067 -11.988 -113.924 1.00 69.44 351 CYS A O 1
ATOM 2531 N N . ILE A 1 352 ? 13.290 -14.178 -113.407 1.00 55.53 352 ILE A N 1
ATOM 2532 C CA . ILE A 1 352 ? 12.436 -14.707 -114.479 1.00 55.53 352 ILE A CA 1
ATOM 2533 C C . ILE A 1 352 ? 11.047 -14.963 -113.909 1.00 55.53 352 ILE A C 1
ATOM 2535 O O . ILE A 1 352 ? 10.990 -15.488 -112.774 1.00 55.53 352 ILE A O 1
#

pLDDT: mean 87.26, std 14.36, range [37.31, 98.31]

Secondary structure (DSSP, 8-state):
-------------------PPPEETTTSTTEEEPS-TTS-EEEEEE-TTSTTTTS-EEEEEEEEE--TT-EEEEEEE-TTS-EEEPPPEE--SEEEEEEE---SS---EEEEES-S--EEEEEEETTEE---GGGS--EEGGG-TTSEEEEETTEEEEEEEE-TTSTTTTS-EEEEEEEEE--TT--EEEEEEE-TTS-EEEPPPEE--SEEEEEEE---SS---EEEEES-S--EEEEEEETTEEE---------SS-SSS-TTT-S-SS-B-TTS-BT------TT-SSS-TTT-----GGGGPPTTEEEETTTTEEEE-TT-TT-SS-SSS--HHHHHHHHHHTTPPP-

Radius of gyration: 42.06 Å; chains: 1; bounding box: 59×85×150 Å

Foldseek 3Di:
DDDDDDDDPDPPPPPPDPPDPWQFLQQFPQWQQDPDLQFGTKHWLDALPDVQQQAKKKKKWAFQDDDPQKWKWKWKADPVRDIDIGDTDGDDHGIDMDIDHGDDHGMIIMITIRDRGGTTDWIDMPNHTDDGLLPAQFDQQLLFPQWDQDPDLQFGTKHWLDALPDVCQQAKKKKKWAWNDAPPVFKWKWKWKADPVRDIDTGDTDTDGHGIDMDIDHGHDHRMIIMMTMRDRRTTTDWMDMPPRTDDRDSPPQDQPAPPPDRPVRDPASQDQAQLRDHVDDANDDPPNPSDRPVRPPPPPCQVVADPQWGDDPVVRDTAGDPPPPQQCVRPRDNDVVSVVVCVVCPPPDDD

Sequence (352 aa):
MRHLSF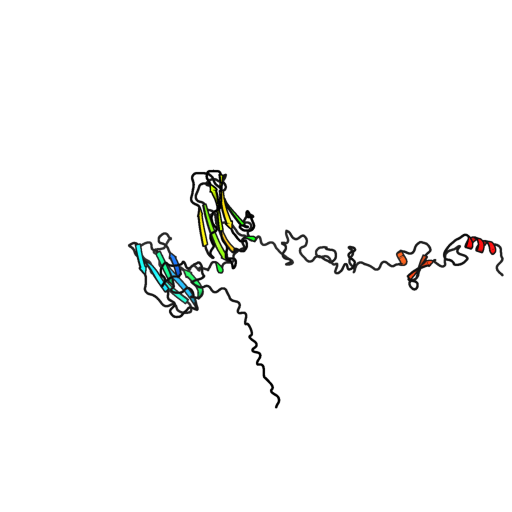LLAACFTCFSFALAAQNLTGTCDLFEEGNSASWPYVLTATSPDDPGSSASQTMEINVLAMPDGASYRVAKTVANGNWFFGNATALSLGLNTVSVAAVSFDRSVKFQFSSGDVEFDLLTVNAETLSCASDLDGVPMADCAAFDEGPNATWPHVITATTPDDPGSSSAQTMNILVSALPADGANYRVVKTVANGNWNNGNAMALNIGMNEVTVSAVSFARSVKFQFSSGAIEVVDISINGTSIACEVVPCVDLDADGICDDVDDCVGVLDALGICNGTCLEDANANGICDADEDFVDPSTYCGPGTTWDAAAGQCVGVDTCMGDFDGDGTIATSDLLGFLAIFGSTCI